Protein 4OQP (pdb70)

Radius of gyration: 17.1 Å; Cα contacts (8 Å, |Δi|>4): 601; chains: 1; bounding box: 39×40×46 Å

Sequence (254 aa):
FEDLDALGSILEEKYGLLEAHVVFSPTPDYAGITHDLSRYYGAEYMHETVKDGDIVGVSSWGTTMYQIAQNMQPKQVKGVEVVQQLKGGISHSRVNTYSAETIQLFAEAFQTMMPRYLPLPVVFDNADVKRRMMVEKDRHIERIIIEMGKQANIALFTVVGTVRDEEALLLFRRLGYFNEEEEKALLKKKQAVGDICSRFFDAKKGNICCSSAINDDRTIGVEELQDLRLKERSSSILVAGGSSRKVSSSIHGALTGKYANVLIIDQHTARALVN

Foldseek 3Di:
DDPQVVLFVLLCVVLVFPTEGAWAFPDQDDVRFLLRLLLVLQVCCQVPDAAQAEEEEEFADSLQSNLVNHAADPHYNYAYAYQAAFAFPAPDGGCSLVSSQSVQVNDVHGYLHQHDHFFDPFLVVVVVVCPPVSNVVRNVSSLVGQHYEWEKWALDPVTPLNRRPRDDPVVSVQLNVAFGTDTSSFTHHLQLHGRDPGRVSRGDGHDQVSLQVHNFYEYRDEHPRCLSRVNNSSSNVSGNYYRYYPVSSVVNSD

Solvent-accessible surface area: 11694 Å² total; per-residue (Å²): 236,42,77,53,116,41,2,3,57,58,0,55,144,102,16,57,17,103,35,13,45,17,25,126,1,92,68,91,71,49,74,24,2,13,92,38,3,0,122,65,0,5,84,15,0,50,133,29,0,112,90,50,4,45,0,0,0,3,8,6,101,5,0,53,48,0,1,104,33,23,116,87,48,150,18,167,58,7,43,0,0,7,2,7,0,8,75,26,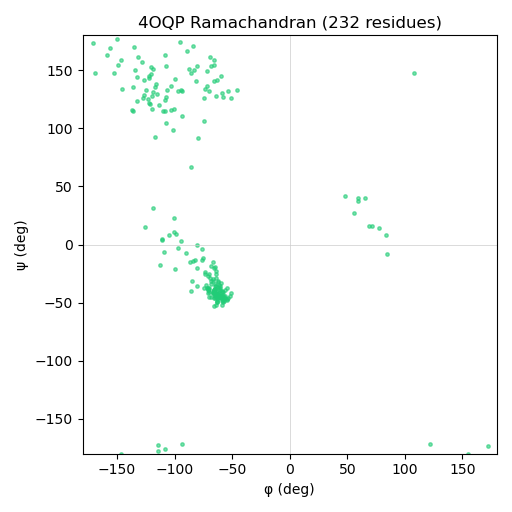134,48,245,33,79,6,92,14,39,60,0,1,59,60,0,0,107,7,1,90,34,152,27,106,88,2,83,20,15,0,6,21,116,70,45,93,59,37,107,116,39,57,123,71,167,121,12,79,142,23,38,82,38,4,96,108,2,35,3,0,0,0,18,0,18,17,27,123,104,127,13,42,12,13,102,0,53,14,17,86,148,147,37,52,43,68,0,79,171,100,6,32,0,12,0,1,1,11,10,0,41,38,142,2,92,65,34,22,85,66,15,33,80,26,1,5,6,7,72,4,88,25,1,125,147,16,95,56,2,0,0,0,2,3,0,102,101,12,35,70,2,0,66,0,0,2,55,5,119,9,7,38,0,0,0,0,0,13,59,3,0,81,50,13,37,135

Secondary structure (DSSP, 8-state):
---HHHHHHHHHHHHT-SEEEEE--SS--HHHHHHHHHHHHHHHHHHH--TT-EEEE--SHHHHHHHHH------SS-EEEESB----SSS----HHHHHHHHHHHTTS-EE---S-SB-SSHHHHHHHHTSHHHHHHHHHHHH-SEEEE------TT-GGGSSS---HHHHHHHHHH--EEETTEEE-TTS-BS-HHHHTTB-B--HHHHTTSSEEEEE--SGGGHHHHHHHHHTT--SEEEEEHHHHHHHH-

CATH classification: 3.40.50.1360

Structure (mmCIF, N/CA/C/O backbone):
data_4OQP
#
_entry.id   4OQP
#
_cell.length_a   76.995
_cell.length_b   78.983
_cell.length_c   91.338
_cell.angle_alpha   90.00
_cell.angle_beta   90.00
_cell.angle_gamma   90.00
#
_symmetry.space_group_name_H-M   'C 2 2 21'
#
loop_
_entity.id
_entity.type
_entity.pdbx_description
1 polymer 'Deoxyribonucleoside regulator'
2 non-polymer PENTANE-3,4-DIOL-5-PHOSPHATE
3 non-polymer 'CADMIUM ION'
4 non-polymer 'NICKEL (II) ION'
5 non-polymer 'COBALT (II) ION'
6 non-polymer 'MAGNESIUM ION'
7 water water
#
loop_
_atom_site.group_PDB
_atom_site.id
_atom_site.type_symbol
_atom_site.label_atom_id
_atom_site.label_alt_id
_atom_site.label_comp_id
_atom_site.label_asym_id
_atom_site.label_entity_id
_atom_site.label_seq_id
_atom_site.pdbx_PDB_ins_code
_atom_site.Cartn_x
_atom_site.Cartn_y
_atom_site.Cartn_z
_atom_site.occupancy
_atom_site.B_iso_or_equiv
_atom_site.auth_seq_id
_atom_site.auth_comp_id
_atom_site.auth_asym_id
_atom_site.auth_atom_id
_atom_site.pdbx_PDB_model_num
ATOM 1 N N . PHE A 1 9 ? 3.355 11.347 42.073 1.00 96.38 58 PHE A N 1
ATOM 2 C CA . PHE A 1 9 ? 3.267 12.493 41.109 1.00 94.79 58 PHE A CA 1
ATOM 3 C C . PHE A 1 9 ? 4.542 13.343 41.100 1.00 86.42 58 PHE A C 1
ATOM 4 O O . PHE A 1 9 ? 4.998 13.835 42.145 1.00 91.70 58 PHE A O 1
ATOM 12 N N . GLU A 1 10 ? 5.081 13.533 39.901 1.00 70.53 59 GLU A N 1
ATOM 13 C CA . GLU A 1 10 ? 6.251 14.361 39.683 1.00 62.67 59 GLU A CA 1
ATOM 14 C C . GLU A 1 10 ? 5.808 15.696 39.082 1.00 57.55 59 GLU A C 1
ATOM 15 O O . GLU A 1 10 ? 4.965 15.725 38.179 1.00 56.09 59 GLU A O 1
ATOM 21 N N . ASP A 1 11 ? 6.359 16.803 39.569 1.00 54.37 60 ASP A N 1
ATOM 22 C CA . ASP A 1 11 ? 6.219 18.053 38.845 1.00 51.41 60 ASP A CA 1
ATOM 23 C C . ASP A 1 11 ? 7.167 17.899 37.663 1.00 45.60 60 ASP A C 1
ATOM 24 O O . ASP A 1 11 ? 8.397 17.928 37.821 1.00 44.13 60 ASP A O 1
ATOM 29 N N . LEU A 1 12 ? 6.584 17.699 36.487 1.00 41.29 61 LEU A N 1
ATOM 30 C CA . LEU A 1 12 ? 7.366 17.436 35.282 1.00 37.48 61 LEU A CA 1
ATOM 31 C C . LEU A 1 12 ? 8.222 18.645 34.929 1.00 37.12 61 LEU A C 1
ATOM 32 O O . LEU A 1 12 ? 9.343 18.496 34.440 1.00 32.62 61 LEU A O 1
ATOM 37 N N . ASP A 1 13 ? 7.696 19.841 35.200 1.00 38.94 62 ASP A N 1
ATOM 38 C CA . ASP A 1 13 ? 8.474 21.047 34.990 1.00 39.87 62 ASP A CA 1
ATOM 39 C C . ASP A 1 13 ? 9.673 21.038 35.945 1.00 40.10 62 ASP A C 1
ATOM 40 O O . ASP A 1 13 ? 10.797 21.337 35.531 1.00 40.75 62 ASP A O 1
ATOM 45 N N . ALA A 1 14 ? 9.441 20.677 37.210 1.00 41.73 63 ALA A N 1
ATOM 46 C CA . ALA A 1 14 ? 10.533 20.605 38.195 1.00 42.09 63 ALA A CA 1
ATOM 47 C C . ALA A 1 14 ? 11.592 19.595 37.779 1.00 38.09 63 ALA A C 1
ATOM 48 O O . ALA A 1 14 ? 12.794 19.860 37.907 1.00 37.73 63 ALA A O 1
ATOM 50 N N . LEU A 1 15 ? 11.157 18.428 37.323 1.00 34.83 64 LEU A N 1
ATOM 51 C CA . LEU A 1 15 ? 12.115 17.415 36.869 1.00 32.65 64 LEU A CA 1
ATOM 52 C C . LEU A 1 15 ? 12.904 17.911 35.676 1.00 29.13 64 LEU A C 1
ATOM 53 O O . LEU A 1 15 ? 14.121 17.707 35.600 1.00 28.37 64 LEU A O 1
ATOM 58 N N . GLY A 1 16 ? 12.218 18.563 34.741 1.00 27.98 65 GLY A N 1
ATOM 59 C CA . GLY A 1 16 ? 12.852 19.129 33.563 1.00 27.01 65 GLY A CA 1
ATOM 60 C C . GLY A 1 16 ? 13.943 20.131 33.874 1.00 27.69 65 GLY A C 1
ATOM 61 O O . GLY A 1 16 ? 15.054 20.035 33.367 1.00 27.83 65 GLY A O 1
ATOM 62 N N . SER A 1 17 ? 13.634 21.091 34.744 1.00 31.10 66 SER A N 1
ATOM 63 C CA . SER A 1 17 ? 14.609 22.117 35.051 1.00 32.82 66 SER A CA 1
ATOM 64 C C . SER A 1 17 ? 15.769 21.477 35.823 1.00 31.88 66 SER A C 1
ATOM 65 O O . SER A 1 17 ? 16.907 21.891 35.660 1.00 33.01 66 SER A O 1
ATOM 68 N N . ILE A 1 18 ? 15.497 20.439 36.616 1.00 30.79 67 ILE A N 1
ATOM 69 C CA . ILE A 1 18 ? 16.565 19.740 37.333 1.00 31.42 67 ILE A CA 1
ATOM 70 C C . ILE A 1 18 ? 17.528 19.092 36.311 1.00 28.96 67 ILE A C 1
ATOM 71 O O . ILE A 1 18 ? 18.765 19.275 36.382 1.00 29.29 67 ILE A O 1
ATOM 76 N N . LEU A 1 19 ? 16.965 18.362 35.355 1.00 26.95 68 LEU A N 1
ATOM 77 C CA . LEU A 1 19 ? 17.786 17.769 34.295 1.00 25.86 68 LEU A CA 1
ATOM 78 C C . LEU A 1 19 ? 18.548 18.829 33.516 1.00 25.40 68 LEU A C 1
ATOM 79 O O . LEU A 1 19 ? 19.727 18.648 33.217 1.00 26.69 68 LEU A O 1
ATOM 84 N N . GLU A 1 20 ? 17.871 19.928 33.166 1.00 26.93 69 GLU A N 1
ATOM 85 C CA . GLU A 1 20 ? 18.538 21.040 32.475 1.00 27.35 69 GLU A CA 1
ATOM 86 C C . GLU A 1 20 ? 19.760 21.553 33.221 1.00 29.15 69 GLU A C 1
ATOM 87 O O . GLU A 1 20 ? 20.810 21.744 32.613 1.00 28.43 69 GLU A O 1
ATOM 93 N N . GLU A 1 21 ? 19.634 21.781 34.526 1.00 31.67 70 GLU A N 1
ATOM 94 C CA . GLU A 1 21 ? 20.769 22.287 35.296 1.00 34.65 70 GLU A CA 1
ATOM 95 C C . GLU A 1 21 ? 21.813 21.192 35.531 1.00 34.11 70 GLU A C 1
ATOM 96 O O . GLU A 1 21 ? 23.012 21.468 35.503 1.00 35.02 70 GLU A O 1
ATOM 102 N N . LYS A 1 22 ? 21.365 19.960 35.762 1.00 32.65 71 LYS A N 1
ATOM 103 C CA . LYS A 1 22 ? 22.277 18.829 36.026 1.00 33.83 71 LYS A CA 1
ATOM 104 C C . LYS A 1 22 ? 23.227 18.546 34.853 1.00 32.00 71 LYS A C 1
ATOM 105 O O . LYS A 1 22 ? 24.421 18.384 35.051 1.00 32.56 71 LYS A O 1
ATOM 111 N N . TYR A 1 23 ? 22.688 18.533 33.637 1.00 29.35 72 TYR A N 1
ATOM 112 C CA . TYR A 1 23 ? 23.436 18.168 32.438 1.00 28.91 72 TYR A CA 1
ATOM 113 C C . TYR A 1 23 ? 23.700 19.324 31.478 1.00 29.72 72 TYR A C 1
ATOM 114 O O . TYR A 1 23 ? 24.232 19.124 30.403 1.00 30.19 72 TYR A O 1
ATOM 123 N N . GLY A 1 24 ? 23.312 20.540 31.838 1.00 30.10 73 GLY A N 1
ATOM 124 C CA . GLY A 1 24 ? 23.581 21.689 30.996 1.00 30.73 73 GLY A CA 1
ATOM 125 C C . GLY A 1 24 ? 22.847 21.645 29.668 1.00 29.18 73 GLY A C 1
ATOM 126 O O . GLY A 1 24 ? 23.403 22.017 28.645 1.00 29.27 73 GLY A O 1
ATOM 127 N N . LEU A 1 25 ? 21.595 21.198 29.684 1.00 26.28 74 LEU A N 1
ATOM 128 C CA . LEU A 1 25 ? 20.796 21.125 28.458 1.00 25.27 74 LEU A CA 1
ATOM 129 C C . LEU A 1 25 ? 20.144 22.450 28.116 1.00 26.54 74 LEU A C 1
ATOM 130 O O . LEU A 1 25 ? 19.842 23.234 29.023 1.00 29.41 74 LEU A O 1
ATOM 135 N N . LEU A 1 26 ? 19.930 22.699 26.821 1.00 25.72 75 LEU A N 1
ATOM 136 C CA . LEU A 1 26 ? 19.046 23.793 26.380 1.00 26.53 75 LEU A CA 1
ATOM 137 C C . LEU A 1 26 ? 17.584 23.542 26.798 1.00 24.82 75 LEU A C 1
ATOM 138 O O . LEU A 1 26 ? 16.908 24.462 27.265 1.00 25.50 75 LEU A O 1
ATOM 143 N N . GLU A 1 27 ? 17.095 22.325 26.611 1.00 22.27 76 GLU A N 1
ATOM 144 C CA . GLU A 1 27 ? 15.713 21.946 26.911 1.00 21.59 76 GLU A CA 1
ATOM 145 C C . GLU A 1 27 ? 15.649 20.521 27.400 1.00 19.87 76 GLU A C 1
ATOM 146 O O . GLU A 1 27 ? 16.285 19.642 26.792 1.00 19.43 76 GLU A O 1
ATOM 152 N N . ALA A 1 28 ? 14.908 20.292 28.476 1.00 29.01 77 ALA A N 1
ATOM 153 C CA . ALA A 1 28 ? 14.519 18.955 28.866 1.00 27.46 77 ALA A CA 1
ATOM 154 C C . ALA A 1 28 ? 13.017 18.926 28.928 1.00 27.56 77 ALA A C 1
ATOM 155 O O . ALA A 1 28 ? 12.411 19.694 29.674 1.00 30.20 77 ALA A O 1
ATOM 157 N N . HIS A 1 29 ? 12.444 18.031 28.132 1.00 25.06 78 HIS A N 1
ATOM 158 C CA . HIS A 1 29 ? 11.010 17.832 28.023 1.00 25.36 78 HIS A CA 1
ATOM 159 C C . HIS A 1 29 ? 10.665 16.538 28.686 1.00 23.98 78 HIS A C 1
ATOM 160 O O . HIS A 1 29 ? 10.946 15.447 28.110 1.00 22.88 78 HIS A O 1
ATOM 167 N N . VAL A 1 30 ? 10.092 16.634 29.887 1.00 25.51 79 VAL A N 1
ATOM 168 C CA . VAL A 1 30 ? 9.648 15.438 30.632 1.00 25.38 79 VAL A CA 1
ATOM 169 C C . VAL A 1 30 ? 8.172 15.147 30.335 1.00 25.65 79 VAL A C 1
ATOM 170 O O . VAL A 1 30 ? 7.235 15.898 30.712 1.00 28.10 79 VAL A O 1
ATOM 174 N N . VAL A 1 31 ? 7.998 14.048 29.625 1.00 24.53 80 VAL A N 1
ATOM 175 C CA . VAL A 1 31 ? 6.712 13.610 29.123 1.00 25.13 80 VAL A CA 1
ATOM 176 C C . VAL A 1 31 ? 6.051 12.638 30.092 1.00 26.04 80 VAL A C 1
ATOM 177 O O . VAL A 1 31 ? 6.665 11.687 30.523 1.00 25.30 80 VAL A O 1
ATOM 181 N N . PHE A 1 32 ? 4.769 12.845 30.405 1.00 27.49 81 PHE A N 1
ATOM 182 C CA . PHE A 1 32 ? 4.063 11.933 31.329 1.00 29.23 81 PHE A CA 1
ATOM 183 C C . PHE A 1 32 ? 3.742 10.629 30.623 1.00 28.53 81 PHE A C 1
ATOM 184 O O . PHE A 1 32 ? 3.155 10.645 29.542 1.00 29.28 81 PHE A O 1
ATOM 192 N N . SER A 1 33 ? 4.148 9.507 31.201 1.00 28.31 82 SER A N 1
ATOM 193 C CA . SER A 1 33 ? 3.776 8.197 30.683 1.00 28.36 82 SER A CA 1
ATOM 194 C C . SER A 1 33 ? 3.317 7.414 31.902 1.00 30.20 82 SER A C 1
ATOM 195 O O . SER A 1 33 ? 4.036 7.305 32.883 1.00 31.54 82 SER A O 1
ATOM 198 N N . PRO A 1 34 ? 2.088 6.904 31.875 1.00 31.03 83 PRO A N 1
ATOM 199 C CA . PRO A 1 34 ? 1.524 6.442 33.127 1.00 33.03 83 PRO A CA 1
ATOM 200 C C . PRO A 1 34 ? 2.160 5.192 33.706 1.00 33.25 83 PRO A C 1
ATOM 201 O O . PRO A 1 34 ? 2.090 4.991 34.923 1.00 36.08 83 PRO A O 1
ATOM 205 N N . THR A 1 35 ? 2.697 4.335 32.858 1.00 32.59 84 THR A N 1
ATOM 206 C CA . THR A 1 35 ? 3.309 3.098 33.330 1.00 33.44 84 THR A CA 1
ATOM 207 C C . THR A 1 35 ? 4.775 3.033 32.927 1.00 31.33 84 THR A C 1
ATOM 208 O O . THR A 1 35 ? 5.176 3.624 31.928 1.00 28.76 84 THR A O 1
ATOM 212 N N . PRO A 1 36 ? 5.581 2.298 33.713 1.00 31.60 85 PRO A N 1
ATOM 213 C CA . PRO A 1 36 ? 7.015 2.236 33.481 1.00 30.81 85 PRO A CA 1
ATOM 214 C C . PRO A 1 36 ? 7.460 1.276 32.385 1.00 29.77 85 PRO A C 1
ATOM 215 O O . PRO A 1 36 ? 8.667 1.160 32.147 1.00 28.49 85 PRO A O 1
ATOM 219 N N . ASP A 1 37 ? 6.534 0.574 31.731 1.00 30.22 86 ASP A N 1
ATOM 220 C CA . ASP A 1 37 ? 6.991 -0.402 30.725 1.00 30.56 86 ASP A CA 1
ATOM 221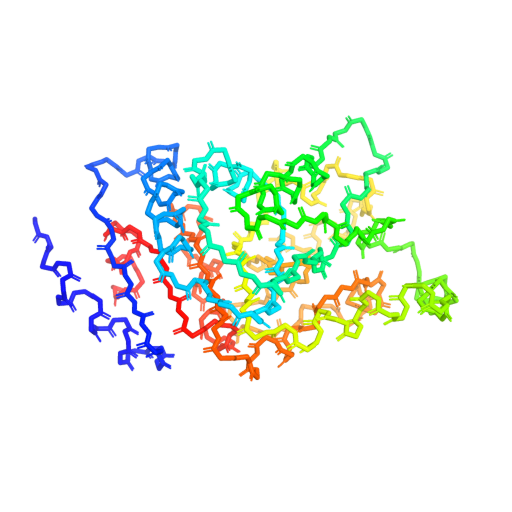 C C . ASP A 1 37 ? 7.529 0.289 29.485 1.00 27.93 86 ASP A C 1
ATOM 222 O O . ASP A 1 37 ? 7.128 1.418 29.134 1.00 26.13 86 ASP A O 1
ATOM 227 N N . TYR A 1 38 ? 8.498 -0.375 28.853 1.00 26.94 87 TYR A N 1
ATOM 228 C CA . TYR A 1 38 ? 9.225 0.204 27.753 1.00 25.51 87 TYR A CA 1
ATOM 229 C C . TYR A 1 38 ? 8.331 0.551 26.544 1.00 25.73 87 TYR A C 1
ATOM 230 O O . TYR A 1 38 ? 8.494 1.609 25.952 1.00 24.37 87 TYR A O 1
ATOM 239 N N . ALA A 1 39 ? 7.445 -0.351 26.152 1.00 28.17 88 ALA A N 1
ATOM 240 C CA . ALA A 1 39 ? 6.570 -0.080 24.989 1.00 29.27 88 ALA A CA 1
ATOM 241 C C . ALA A 1 39 ? 5.749 1.178 25.209 1.00 28.30 88 ALA A C 1
ATOM 242 O O . ALA A 1 39 ? 5.689 2.073 24.354 1.00 28.58 88 ALA A O 1
ATOM 244 N N . GLY A 1 40 ? 5.169 1.280 26.394 1.00 22.58 89 GLY A N 1
ATOM 245 C CA . GLY A 1 40 ? 4.319 2.411 26.753 1.00 22.45 89 GLY A CA 1
ATOM 246 C C . GLY A 1 40 ? 5.049 3.736 26.772 1.00 20.82 89 GLY A C 1
ATOM 247 O O . GLY A 1 40 ? 4.550 4.731 26.242 1.00 21.36 89 GLY A O 1
ATOM 248 N N . ILE A 1 41 ? 6.221 3.734 27.401 1.00 19.99 90 ILE A N 1
ATOM 249 C CA . ILE A 1 41 ? 7.113 4.889 27.398 1.00 19.54 90 ILE A CA 1
ATOM 250 C C . ILE A 1 41 ? 7.464 5.278 25.981 1.00 19.01 90 ILE A C 1
ATOM 251 O O . ILE A 1 41 ? 7.379 6.456 25.604 1.00 19.15 90 ILE A O 1
ATOM 256 N N . THR A 1 42 ? 7.872 4.304 25.173 1.00 18.80 91 THR A N 1
ATOM 257 C CA . THR A 1 42 ? 8.401 4.634 23.853 1.00 19.12 91 THR A CA 1
ATOM 258 C C . THR A 1 42 ? 7.325 5.256 23.007 1.00 19.31 91 THR A C 1
ATOM 259 O O . THR A 1 42 ? 7.559 6.226 22.264 1.00 18.49 91 THR A O 1
ATOM 263 N N . HIS A 1 43 ? 6.118 4.739 23.157 1.00 20.39 92 HIS A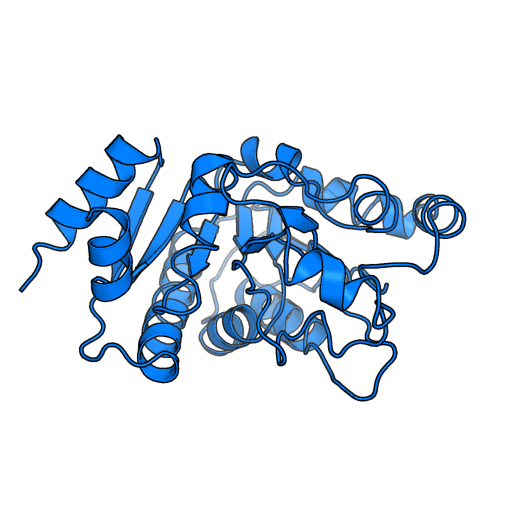 N 1
ATOM 264 C CA . HIS A 1 43 ? 5.025 5.249 22.391 1.00 22.30 92 HIS A CA 1
ATOM 265 C C . HIS A 1 43 ? 4.767 6.725 22.713 1.00 20.82 92 HIS A C 1
ATOM 266 O O . HIS A 1 43 ? 4.540 7.556 21.819 1.00 20.69 92 HIS A O 1
ATOM 273 N N . ASP A 1 44 ? 4.799 7.045 24.003 1.00 20.50 93 ASP A N 1
ATOM 274 C CA . ASP A 1 44 ? 4.510 8.403 24.457 1.00 20.71 93 ASP A CA 1
ATOM 275 C C . ASP A 1 44 ? 5.624 9.347 24.054 1.00 19.35 93 ASP A C 1
ATOM 276 O O . ASP A 1 44 ? 5.357 10.475 23.594 1.00 20.77 93 ASP A O 1
ATOM 281 N N . LEU A 1 45 ? 6.866 8.867 24.108 1.00 18.50 94 LEU A N 1
ATOM 282 C CA . LEU A 1 45 ? 7.972 9.720 23.723 1.00 17.94 94 LEU A CA 1
ATOM 283 C C . LEU A 1 45 ? 8.001 9.958 22.207 1.00 18.42 94 LEU A C 1
ATOM 284 O O . LEU A 1 45 ? 8.356 11.055 21.748 1.00 18.28 94 LEU A O 1
ATOM 289 N N . SER A 1 46 ? 7.663 8.921 21.436 1.00 18.92 95 SER A N 1
ATOM 290 C CA . SER A 1 46 ? 7.642 9.020 19.982 1.00 19.85 95 SER A CA 1
ATOM 291 C C . SER A 1 46 ? 6.573 10.019 19.531 1.00 20.45 95 SER A C 1
ATOM 292 O O . SER A 1 46 ? 6.770 10.848 18.626 1.00 21.17 95 SER A O 1
ATOM 295 N N . ARG A 1 47 ? 5.441 9.985 20.209 1.00 21.05 96 ARG A N 1
ATOM 296 C CA . ARG A 1 47 ? 4.386 10.913 19.915 1.00 22.62 96 ARG A CA 1
ATOM 297 C C . ARG A 1 47 ? 4.802 12.353 20.170 1.00 21.11 96 ARG A C 1
ATOM 298 O O . ARG A 1 47 ? 4.598 13.237 19.313 1.00 22.30 96 ARG A O 1
ATOM 306 N N . TYR A 1 48 ? 5.381 12.603 21.335 1.00 20.40 97 TYR A N 1
ATOM 307 C CA A TYR A 1 48 ? 5.806 13.956 21.611 0.50 20.46 97 TYR A CA 1
ATOM 308 C CA B TYR A 1 48 ? 5.883 13.925 21.687 0.50 20.66 97 TYR A CA 1
ATOM 309 C C . TYR A 1 48 ? 6.988 14.361 20.721 1.00 20.36 97 TYR A C 1
ATOM 310 O O . TYR A 1 48 ? 7.082 15.536 20.310 1.00 20.40 97 TYR A O 1
ATOM 327 N N . GLY A 1 49 ? 7.879 13.427 20.379 1.00 19.25 98 GLY A N 1
ATOM 328 C CA . GLY A 1 49 ? 8.944 13.736 19.454 1.00 19.59 98 GLY A CA 1
ATOM 329 C C . GLY A 1 49 ? 8.428 14.233 18.118 1.00 19.83 98 GLY A C 1
ATOM 330 O O . GLY A 1 49 ? 8.976 15.180 17.545 1.00 20.92 98 GLY A O 1
ATOM 331 N N . ALA A 1 50 ? 7.354 13.608 17.622 1.00 19.63 99 ALA A N 1
ATOM 332 C CA . ALA A 1 50 ? 6.797 13.994 16.332 1.00 21.00 99 ALA A CA 1
ATOM 333 C C . ALA A 1 50 ? 6.194 15.424 16.404 1.00 21.56 99 ALA A C 1
ATOM 334 O O . ALA A 1 50 ? 6.373 16.248 15.509 1.00 22.39 99 ALA A O 1
ATOM 336 N N . GLU A 1 51 ? 5.501 15.694 17.496 1.00 22.87 100 GLU A N 1
ATOM 337 C CA . GLU A 1 51 ? 4.950 17.043 17.755 1.00 25.25 100 GLU A CA 1
ATOM 338 C C . GLU A 1 51 ? 6.049 18.078 17.895 1.00 24.15 100 GLU A C 1
ATOM 339 O O . GLU A 1 51 ? 5.952 19.183 17.325 1.00 24.49 100 GLU A O 1
ATOM 345 N N . TYR A 1 52 ? 7.110 17.740 18.636 1.00 22.14 101 TYR A N 1
ATOM 346 C CA . TYR A 1 52 ? 8.220 18.648 18.783 1.00 21.67 101 TYR A CA 1
ATOM 347 C C . TYR A 1 52 ? 8.865 18.959 17.427 1.00 20.85 101 TYR A C 1
ATOM 348 O O . TYR A 1 52 ? 9.190 20.113 17.133 1.00 21.00 101 TYR A O 1
ATOM 357 N N . MET A 1 53 ? 9.088 17.934 16.600 1.00 21.36 102 MET A N 1
ATOM 358 C CA . MET A 1 53 ? 9.668 18.158 15.280 1.00 20.75 102 MET A CA 1
ATOM 359 C C . MET A 1 53 ? 8.787 19.079 14.412 1.00 22.89 102 MET A C 1
ATOM 360 O O . MET A 1 53 ? 9.280 20.023 13.742 1.00 23.58 102 MET A O 1
ATOM 365 N N . HIS A 1 54 ? 7.486 18.810 14.433 1.00 22.72 103 HIS A N 1
ATOM 366 C CA . HIS A 1 54 ? 6.524 19.601 13.678 1.00 25.93 103 HIS A CA 1
ATOM 367 C C . HIS A 1 54 ? 6.564 21.066 14.099 1.00 27.74 103 HIS A C 1
ATOM 368 O O . HIS A 1 54 ? 6.483 21.962 13.259 1.00 30.69 103 HIS A O 1
ATOM 375 N N . GLU A 1 55 ? 6.689 21.306 15.401 1.00 27.40 104 GLU A N 1
ATOM 376 C CA . GLU A 1 55 ? 6.737 22.670 15.911 1.00 28.78 104 GLU A CA 1
ATOM 377 C C . GLU A 1 55 ? 8.055 23.356 15.584 1.00 28.21 104 GLU A C 1
ATOM 378 O O . GLU A 1 55 ? 8.094 24.561 15.369 1.00 28.52 104 GLU A O 1
ATOM 384 N N . THR A 1 56 ? 9.131 22.585 15.592 1.00 25.08 105 THR A N 1
ATOM 385 C CA . THR A 1 56 ? 10.486 23.122 15.560 1.00 24.92 105 THR A CA 1
ATOM 386 C C . THR A 1 56 ? 11.030 23.422 14.155 1.00 24.47 105 THR A C 1
ATOM 387 O O . THR A 1 56 ? 11.697 24.452 13.940 1.00 25.53 105 THR A O 1
ATOM 391 N N . VAL A 1 57 ? 10.743 22.553 13.204 1.00 24.00 106 VAL A N 1
ATOM 392 C CA . VAL A 1 57 ? 11.365 22.665 11.896 1.00 24.21 106 VAL A CA 1
ATOM 393 C C . VAL A 1 57 ? 10.795 23.856 11.136 1.00 26.67 106 VAL A C 1
ATOM 394 O O . VAL A 1 57 ? 9.588 24.059 11.122 1.00 29.51 106 VAL A O 1
ATOM 398 N N . LYS A 1 58 ? 11.667 24.623 10.491 1.00 28.06 107 LYS A N 1
ATOM 399 C CA . LYS A 1 58 ? 11.263 25.834 9.784 1.00 31.67 107 LYS A CA 1
ATOM 400 C C . LYS A 1 58 ? 11.927 25.934 8.406 1.00 33.72 107 LYS A C 1
ATOM 401 O O . LYS A 1 58 ? 12.849 25.191 8.090 1.00 31.58 107 LYS A O 1
ATOM 407 N N . ASP A 1 59 ? 11.463 26.891 7.592 1.00 30.11 108 ASP A N 1
ATOM 408 C CA . ASP A 1 59 ? 12.014 27.107 6.266 1.00 30.30 108 ASP A CA 1
ATOM 409 C C . ASP A 1 59 ? 13.548 27.110 6.290 1.00 28.84 108 ASP A C 1
ATOM 410 O O . ASP A 1 59 ? 14.165 27.699 7.181 1.00 28.68 108 ASP A O 1
ATOM 415 N N . GLY A 1 60 ? 14.147 26.374 5.364 1.00 28.78 109 GLY A N 1
ATOM 416 C CA . GLY A 1 60 ? 15.586 26.354 5.216 1.00 27.96 109 GLY A CA 1
ATOM 417 C C . GLY A 1 60 ? 16.350 25.403 6.113 1.00 27.18 109 GLY A C 1
ATOM 418 O O . GLY A 1 60 ? 17.557 25.241 5.938 1.00 27.47 109 GLY A O 1
ATOM 419 N N . ASP A 1 61 ? 15.675 24.790 7.076 1.00 26.76 110 ASP A N 1
ATOM 420 C CA . ASP A 1 61 ? 16.356 23.855 7.989 1.00 25.37 110 ASP A CA 1
ATOM 421 C C . ASP A 1 61 ? 16.978 22.695 7.245 1.00 24.11 110 ASP A C 1
ATOM 422 O O . ASP A 1 61 ? 16.471 22.262 6.213 1.00 23.96 110 ASP A O 1
ATOM 427 N N . ILE A 1 62 ? 18.126 22.250 7.756 1.00 22.85 111 ILE A N 1
ATOM 428 C CA . ILE A 1 62 ? 18.735 20.982 7.342 1.00 22.27 111 ILE A CA 1
ATOM 429 C C . ILE A 1 62 ? 18.603 20.046 8.536 1.00 20.86 111 ILE A C 1
ATOM 430 O O . ILE A 1 62 ? 19.160 20.301 9.633 1.00 20.12 111 ILE A O 1
ATOM 435 N N . VAL A 1 63 ? 17.816 18.982 8.334 1.00 20.37 112 VAL A N 1
ATOM 436 C CA . VAL A 1 63 ? 17.414 18.120 9.423 1.00 19.73 112 VAL A CA 1
ATOM 437 C C . VAL A 1 63 ? 18.060 16.751 9.221 1.00 19.03 112 VAL A C 1
ATOM 438 O O . VAL A 1 63 ? 17.798 16.106 8.201 1.00 19.58 112 VAL A O 1
ATOM 442 N N . GLY A 1 64 ? 18.875 16.327 10.196 1.00 18.03 113 GLY A N 1
ATOM 443 C CA . GLY A 1 64 ? 19.533 15.018 10.177 1.00 17.54 113 GLY A CA 1
ATOM 444 C C . GLY A 1 64 ? 18.700 14.041 11.030 1.00 17.44 113 GLY A C 1
ATOM 445 O O . GLY A 1 64 ? 18.287 14.362 12.139 1.00 17.34 113 GLY A O 1
ATOM 446 N N . VAL A 1 65 ? 18.431 12.869 10.480 1.00 18.25 114 VAL A N 1
ATOM 447 C CA . VAL A 1 65 ? 17.736 11.819 11.196 1.00 17.66 114 VAL A CA 1
ATOM 448 C C . VAL A 1 65 ? 18.527 10.519 11.289 1.00 17.31 114 VAL A C 1
ATOM 449 O O . VAL A 1 65 ? 19.265 10.145 10.398 1.00 18.00 114 VAL A O 1
ATOM 453 N N . SER A 1 66 ? 18.380 9.874 12.444 1.00 16.35 115 SER A N 1
ATOM 454 C CA A SER A 1 66 ? 18.926 8.556 12.767 0.70 15.81 115 SER A CA 1
ATOM 455 C CA B SER A 1 66 ? 18.966 8.551 12.637 0.30 16.06 115 SER A CA 1
ATOM 456 C C . SER A 1 66 ? 17.919 7.468 12.281 1.00 15.97 115 SER A C 1
ATOM 457 O O . SER A 1 66 ? 17.013 7.715 11.455 1.00 17.16 115 SER A O 1
ATOM 462 N N . TRP A 1 67 ? 18.059 6.266 12.824 1.00 15.09 116 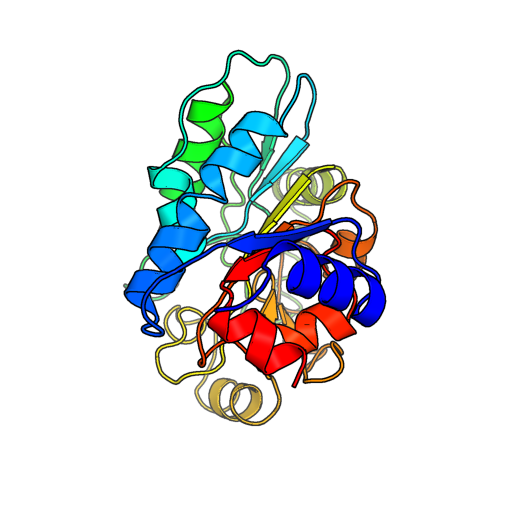TRP A N 1
ATOM 463 C CA . TRP A 1 67 ? 17.111 5.217 12.558 1.00 14.62 116 TRP A CA 1
ATOM 464 C C . TRP A 1 67 ? 16.997 4.268 13.745 1.00 14.60 116 TRP A C 1
ATOM 465 O O . TRP A 1 67 ? 17.640 4.470 14.783 1.00 14.06 116 TRP A O 1
ATOM 476 N N . GLY A 1 68 ? 16.091 3.312 13.603 1.00 14.85 117 GLY A N 1
ATOM 477 C CA . GLY A 1 68 ? 15.843 2.316 14.625 1.00 14.86 117 GLY A CA 1
ATOM 478 C C . GLY A 1 68 ? 14.378 2.353 15.064 1.00 15.52 117 GLY A C 1
ATOM 479 O O . GLY A 1 68 ? 13.586 3.034 14.484 1.00 15.44 117 GLY A O 1
ATOM 480 N N . THR A 1 69 ? 14.046 1.627 16.110 1.00 16.11 118 THR A N 1
ATOM 481 C CA . THR A 1 69 ? 12.631 1.401 16.438 1.00 17.45 118 THR A CA 1
ATOM 482 C C . THR A 1 69 ? 11.978 2.686 16.946 1.00 17.37 118 THR A C 1
ATOM 483 O O . THR A 1 69 ? 10.821 2.975 16.604 1.00 17.88 118 THR A O 1
ATOM 487 N N . THR A 1 70 ? 12.692 3.449 17.769 1.00 16.77 119 THR A N 1
ATOM 488 C CA . THR A 1 70 ? 12.177 4.740 18.229 1.00 16.71 119 THR A CA 1
ATOM 489 C C . THR A 1 70 ? 11.974 5.715 17.074 1.00 16.60 119 THR A C 1
ATOM 490 O O . THR A 1 70 ? 10.937 6.358 16.943 1.00 16.93 119 THR A O 1
ATOM 494 N N . MET A 1 71 ? 13.002 5.862 16.237 1.00 15.80 120 MET A N 1
ATOM 495 C CA . MET A 1 71 ? 12.934 6.794 15.136 1.00 16.45 120 MET A CA 1
ATOM 496 C C . MET A 1 71 ? 11.794 6.446 14.149 1.00 16.97 120 MET A C 1
ATOM 497 O O . MET A 1 71 ? 11.134 7.329 13.637 1.00 17.42 120 MET A O 1
ATOM 502 N N . TYR A 1 72 ? 11.568 5.147 13.898 1.00 17.99 121 TYR A N 1
ATOM 503 C CA . TYR A 1 72 ? 10.480 4.720 13.002 1.00 19.36 121 TYR A CA 1
ATOM 504 C C . TYR A 1 72 ? 9.136 5.078 13.618 1.00 20.59 121 TYR A C 1
ATOM 505 O O . TYR A 1 72 ? 8.259 5.595 12.907 1.00 20.29 121 TYR A O 1
ATOM 514 N N . GLN A 1 73 ? 9.000 4.887 14.932 1.00 19.14 122 GLN A N 1
ATOM 515 C CA . GLN A 1 73 ? 7.732 5.317 15.612 1.00 19.90 122 GLN A CA 1
ATOM 516 C C . GLN A 1 73 ? 7.497 6.821 15.538 1.00 18.94 122 GLN A C 1
ATOM 517 O O . GLN A 1 73 ? 6.386 7.243 15.297 1.00 18.89 122 GLN A O 1
ATOM 523 N N . ILE A 1 74 ? 8.527 7.620 15.738 1.00 17.39 123 ILE A N 1
ATOM 524 C CA . ILE A 1 74 ? 8.410 9.059 15.555 1.00 17.05 123 ILE A CA 1
ATOM 525 C C . ILE A 1 74 ? 7.959 9.360 14.132 1.00 17.51 123 ILE A C 1
ATOM 526 O O . ILE A 1 74 ? 6.968 10.098 13.939 1.00 17.57 123 ILE A O 1
ATOM 531 N N . ALA A 1 75 ? 8.606 8.728 13.156 1.00 17.73 124 ALA A N 1
ATOM 532 C CA . ALA A 1 75 ? 8.342 8.965 11.743 1.00 18.27 124 ALA A CA 1
ATOM 533 C C . ALA A 1 75 ? 6.877 8.676 11.421 1.00 19.64 124 ALA A C 1
ATOM 534 O O . ALA A 1 75 ? 6.212 9.444 10.722 1.00 19.85 124 ALA A O 1
ATOM 536 N N . GLN A 1 76 ? 6.400 7.572 11.966 1.00 20.86 125 GLN A N 1
ATOM 537 C CA . GLN A 1 76 ? 5.033 7.137 11.721 1.00 22.72 125 GLN A CA 1
ATOM 538 C C . GLN A 1 76 ? 4.000 8.100 12.264 1.00 22.42 125 GLN A C 1
ATOM 539 O O . GLN A 1 76 ? 2.852 8.099 11.801 1.00 22.69 125 GLN A O 1
ATOM 545 N N . ASN A 1 77 ? 4.379 8.897 13.230 1.00 21.75 126 ASN A N 1
ATOM 546 C CA . ASN A 1 77 ? 3.493 9.883 13.853 1.00 23.20 126 ASN A CA 1
ATOM 547 C C . ASN A 1 77 ? 3.639 11.293 13.298 1.00 23.81 126 ASN A C 1
ATOM 548 O O . ASN A 1 77 ? 2.872 12.198 13.702 1.00 26.13 126 ASN A O 1
ATOM 553 N N . MET A 1 78 ? 4.570 11.502 12.376 1.00 22.17 127 MET A N 1
ATOM 554 C CA . MET A 1 78 ? 4.781 12.819 11.784 1.00 23.08 127 MET A CA 1
ATOM 555 C C . MET A 1 78 ? 3.574 13.240 10.964 1.00 25.06 127 MET A C 1
ATOM 556 O O . MET A 1 78 ? 2.919 12.417 10.312 1.00 26.25 127 MET A O 1
ATOM 561 N N . GLN A 1 79 ? 3.258 14.525 11.067 1.00 27.08 128 GLN A N 1
ATOM 562 C CA . GLN A 1 79 ? 2.179 15.123 10.307 1.00 28.82 128 GLN A CA 1
ATOM 563 C C . GLN A 1 79 ? 2.828 16.203 9.430 1.00 28.93 128 GLN A C 1
ATOM 564 O O . GLN A 1 79 ? 3.834 16.775 9.814 1.00 26.40 128 GLN A O 1
ATOM 570 N N . PRO A 1 80 ? 2.237 16.487 8.256 1.00 29.47 129 PRO A N 1
ATOM 571 C CA . PRO A 1 80 ? 2.884 17.383 7.309 1.00 29.75 129 PRO A CA 1
ATOM 572 C C . PRO A 1 80 ? 2.941 18.798 7.808 1.00 31.31 129 PRO A C 1
ATOM 573 O O . PRO A 1 80 ? 2.069 19.240 8.567 1.00 32.74 129 PRO A O 1
ATOM 577 N N . LYS A 1 81 ? 3.929 19.525 7.326 1.00 30.88 130 LYS A N 1
ATOM 578 C CA . LYS A 1 81 ? 4.055 20.920 7.649 1.00 32.70 130 LYS A CA 1
ATOM 579 C C . LYS A 1 81 ? 4.397 21.671 6.368 1.00 34.21 130 LYS A C 1
ATOM 580 O O . LYS A 1 81 ? 5.232 21.220 5.589 1.00 33.98 130 LYS A O 1
ATOM 586 N N . GLN A 1 82 ? 3.737 22.811 6.144 1.00 36.96 131 GLN A N 1
ATOM 587 C CA . GLN A 1 82 ? 4.021 23.622 4.979 1.00 39.61 131 GLN A CA 1
ATOM 588 C C . GLN A 1 82 ? 5.286 24.432 5.249 1.00 39.23 131 GLN A C 1
ATOM 589 O O . GLN A 1 82 ? 5.239 25.518 5.833 1.00 41.17 131 GLN A O 1
ATOM 595 N N . VAL A 1 83 ? 6.427 23.862 4.872 1.00 37.57 132 VAL A N 1
ATOM 596 C CA . VAL A 1 83 ? 7.717 24.556 4.963 1.00 36.30 132 VAL A CA 1
ATOM 597 C C . VAL A 1 83 ? 8.388 24.465 3.626 1.00 35.71 132 VAL A C 1
ATOM 598 O O . VAL A 1 83 ? 8.107 23.560 2.852 1.00 35.44 132 VAL A O 1
ATOM 602 N N . LYS A 1 84 ? 9.297 25.398 3.382 1.00 36.32 133 LYS A N 1
ATOM 603 C CA . LYS A 1 84 ? 9.988 25.518 2.131 1.00 37.41 133 LYS A CA 1
ATOM 604 C C . LYS A 1 84 ? 11.484 25.380 2.388 1.00 34.23 133 LYS A C 1
ATOM 605 O O . LYS A 1 84 ? 11.988 25.815 3.415 1.00 33.55 133 LYS A O 1
ATOM 611 N N . GLY A 1 85 ? 12.178 24.795 1.425 1.00 33.47 134 GLY A N 1
ATOM 612 C CA . GLY A 1 85 ? 13.637 24.761 1.419 1.00 32.71 134 GLY A CA 1
ATOM 613 C C . GLY A 1 85 ? 14.262 23.850 2.460 1.00 31.13 134 GLY A C 1
ATOM 614 O O . GLY A 1 85 ? 15.466 23.956 2.724 1.00 32.57 134 GLY A O 1
ATOM 615 N N . VAL A 1 86 ? 13.469 22.944 3.037 1.00 28.58 135 VAL A N 1
ATOM 616 C CA . VAL A 1 86 ? 13.992 22.011 4.074 1.00 26.87 135 VAL A CA 1
ATOM 617 C C . VAL A 1 86 ? 14.697 20.835 3.416 1.00 25.80 135 VAL A C 1
ATOM 618 O O . VAL A 1 86 ? 14.232 20.322 2.393 1.00 25.57 135 VAL A O 1
ATOM 622 N N . GLU A 1 87 ? 15.816 20.396 4.006 1.00 25.17 136 GLU A N 1
ATOM 623 C CA . GLU A 1 87 ? 16.513 19.201 3.539 1.00 24.39 136 GLU A CA 1
ATOM 624 C C . GLU A 1 87 ? 16.441 18.198 4.685 1.00 22.29 136 GLU A C 1
ATOM 625 O O . GLU A 1 87 ? 16.592 18.571 5.829 1.00 22.17 136 GLU A O 1
ATOM 631 N N . VAL A 1 88 ? 16.188 16.943 4.363 1.00 21.66 137 VAL A N 1
ATOM 632 C CA . VAL A 1 88 ? 16.187 15.873 5.370 1.00 20.37 137 VAL A CA 1
ATOM 633 C C . VAL A 1 88 ? 17.217 14.841 4.938 1.00 19.30 137 VAL A C 1
ATOM 634 O O . VAL A 1 88 ? 17.112 14.276 3.869 1.00 19.40 137 VAL A O 1
ATOM 638 N N . VAL A 1 89 ? 18.211 14.603 5.797 1.00 18.43 138 VAL A N 1
ATOM 639 C CA . VAL A 1 89 ? 19.381 13.783 5.461 1.00 17.26 138 VAL A CA 1
ATOM 640 C C . VAL A 1 89 ? 19.582 12.685 6.496 1.00 16.11 138 VAL A C 1
ATOM 641 O O . VAL A 1 89 ? 19.374 12.884 7.705 1.00 15.85 138 VAL A O 1
ATOM 645 N N . GLN A 1 90 ? 19.970 11.506 6.015 1.00 15.59 139 GLN A N 1
ATOM 646 C CA A GLN A 1 90 ? 20.250 10.400 6.865 0.70 15.08 139 GLN A CA 1
ATOM 647 C CA B GLN A 1 90 ? 20.279 10.361 6.887 0.30 15.05 139 GLN A CA 1
ATOM 648 C C . GLN A 1 90 ? 21.624 10.595 7.535 1.00 14.97 139 GLN A C 1
ATOM 649 O O . GLN A 1 90 ? 22.611 10.851 6.831 1.00 15.11 139 GLN A O 1
ATOM 660 N N . LEU A 1 91 ? 21.673 10.487 8.870 1.00 14.65 140 LEU A N 1
ATOM 661 C CA . LEU A 1 91 ? 22.941 10.737 9.597 1.00 14.51 140 LEU A CA 1
ATOM 662 C C . LEU A 1 91 ? 23.923 9.576 9.591 1.00 14.25 140 LEU A C 1
ATOM 663 O O . LEU A 1 91 ? 25.115 9.784 9.849 1.00 14.51 140 LEU A O 1
ATOM 668 N N . LYS A 1 92 ? 23.418 8.396 9.331 1.00 13.88 141 LYS A N 1
ATOM 669 C CA . LYS A 1 92 ? 24.232 7.175 9.255 1.00 13.93 141 LYS A CA 1
ATOM 670 C C . LYS A 1 92 ? 23.505 6.225 8.318 1.00 13.72 141 LYS A C 1
ATOM 671 O O . LYS A 1 92 ? 22.269 6.213 8.281 1.00 13.60 141 LYS A O 1
ATOM 677 N N . GLY A 1 93 ? 24.256 5.427 7.593 1.00 13.78 142 GLY A N 1
ATOM 678 C CA . GLY A 1 93 ? 23.635 4.374 6.742 1.00 13.96 142 GLY A CA 1
ATOM 679 C C . GLY A 1 93 ? 22.948 3.315 7.557 1.00 13.57 142 GLY A C 1
ATOM 680 O O . GLY A 1 93 ? 23.264 3.107 8.726 1.00 13.37 142 GLY A O 1
ATOM 681 N N . GLY A 1 94 ? 21.957 2.677 6.942 1.00 13.42 143 GLY A N 1
ATOM 682 C CA . GLY A 1 94 ? 21.075 1.709 7.578 1.00 13.42 143 GLY A CA 1
ATOM 683 C C . GLY A 1 94 ? 21.032 0.388 6.869 1.00 13.73 143 GLY A C 1
ATOM 684 O O . GLY A 1 94 ? 20.181 -0.475 7.163 1.00 14.43 143 GLY A O 1
ATOM 685 N N . ILE A 1 95 ? 21.995 0.156 5.981 1.00 13.68 144 ILE A N 1
ATOM 686 C CA . ILE A 1 95 ? 22.041 -1.141 5.316 1.00 14.13 144 ILE A CA 1
ATOM 687 C C . ILE A 1 95 ? 22.451 -2.236 6.300 1.00 14.28 144 ILE A C 1
ATOM 688 O O . ILE A 1 95 ? 23.435 -2.101 7.038 1.00 13.61 144 ILE A O 1
ATOM 693 N N . SER A 1 96 ? 21.697 -3.313 6.273 1.00 14.62 145 SER A N 1
ATOM 694 C CA . SER A 1 96 ? 21.956 -4.539 7.030 1.00 15.10 145 SER A CA 1
ATOM 695 C C . SER A 1 96 ? 22.611 -5.616 6.170 1.00 15.74 145 SER A C 1
ATOM 696 O O . SER A 1 96 ? 22.296 -5.744 4.985 1.00 16.01 145 SER A O 1
ATOM 699 N N . HIS A 1 97 ? 23.546 -6.379 6.753 1.00 16.07 146 HIS A N 1
ATOM 700 C CA . HIS A 1 97 ? 24.078 -7.570 6.135 1.00 16.87 146 HIS A CA 1
ATOM 701 C C . HIS A 1 97 ? 23.452 -8.851 6.679 1.00 18.14 146 HIS A C 1
ATOM 702 O O . HIS A 1 97 ? 23.904 -9.966 6.349 1.00 20.26 146 HIS A O 1
ATOM 709 N N . SER A 1 98 ? 22.386 -8.724 7.447 1.00 18.34 147 SER A N 1
ATOM 710 C CA . SER A 1 98 ? 21.572 -9.880 7.820 1.00 19.39 147 SER A CA 1
ATOM 711 C C . SER A 1 98 ? 20.194 -9.747 7.205 1.00 21.05 147 SER A C 1
ATOM 712 O O . SER A 1 98 ? 19.894 -8.792 6.469 1.00 21.32 147 SER A O 1
ATOM 715 N N . ARG A 1 99 ? 19.287 -10.646 7.579 1.00 23.07 148 ARG A N 1
ATOM 716 C CA . ARG A 1 99 ? 17.889 -10.482 7.173 1.00 25.56 148 ARG A CA 1
ATOM 717 C C . ARG A 1 99 ? 17.114 -9.415 7.941 1.00 24.68 148 ARG A C 1
ATOM 718 O O . ARG A 1 99 ? 16.021 -9.024 7.534 1.00 25.00 148 ARG A O 1
ATOM 726 N N . VAL A 1 100 ? 17.694 -8.920 9.035 1.00 22.93 149 VAL A N 1
ATOM 727 C CA . VAL A 1 100 ? 17.071 -7.908 9.858 1.00 22.83 149 VAL A CA 1
ATOM 728 C C . VAL A 1 100 ? 17.108 -6.532 9.152 1.00 22.05 149 VAL A C 1
ATOM 729 O O . VAL A 1 100 ? 18.132 -6.135 8.618 1.00 21.90 149 VAL A O 1
ATOM 733 N N . ASN A 1 101 ? 15.973 -5.834 9.163 1.00 22.43 150 ASN A N 1
ATOM 734 C CA . ASN A 1 101 ? 15.769 -4.605 8.412 1.00 22.11 150 ASN A CA 1
ATOM 735 C C . ASN A 1 101 ? 15.779 -3.466 9.448 1.00 20.78 150 ASN A C 1
ATOM 736 O O . ASN A 1 101 ? 15.106 -3.544 10.471 1.00 21.15 150 ASN A O 1
ATOM 741 N N . THR A 1 102 ? 16.514 -2.398 9.178 1.00 18.26 151 THR A N 1
ATOM 742 C CA . THR A 1 102 ? 16.506 -1.266 10.074 1.00 17.15 151 THR A CA 1
ATOM 743 C C . THR A 1 102 ? 15.339 -0.307 9.828 1.00 17.03 151 THR A C 1
ATOM 744 O O . THR A 1 102 ? 15.097 0.580 10.647 1.00 17.00 151 THR A O 1
ATOM 748 N N . TYR A 1 103 ? 14.661 -0.444 8.672 1.00 18.89 152 TYR A N 1
ATOM 749 C CA . TYR A 1 103 ? 13.652 0.511 8.205 1.00 19.09 152 TYR A CA 1
ATOM 750 C C . TYR A 1 103 ? 14.177 1.938 8.109 1.00 17.27 152 TYR A C 1
ATOM 751 O O . TYR A 1 103 ? 13.428 2.920 8.159 1.00 16.41 152 TYR A O 1
ATOM 760 N N . SER A 1 104 ? 15.482 2.074 7.893 1.00 16.78 153 SER A N 1
ATOM 761 C CA . SER A 1 104 ? 15.998 3.399 7.787 1.00 16.45 153 SER A CA 1
ATOM 762 C C . SER A 1 104 ? 15.426 4.175 6.632 1.00 16.91 153 SER A C 1
ATOM 763 O O . SER A 1 104 ? 15.234 5.375 6.765 1.00 17.05 153 SER A O 1
ATOM 766 N N . ALA A 1 105 ? 15.179 3.518 5.493 1.00 18.45 154 ALA A N 1
ATOM 767 C CA . ALA A 1 105 ? 14.694 4.205 4.308 1.00 19.55 154 ALA A CA 1
ATOM 768 C C . ALA A 1 105 ? 13.278 4.695 4.540 1.00 19.45 154 ALA A C 1
ATOM 769 O O . ALA A 1 105 ? 12.946 5.829 4.269 1.00 19.57 154 ALA A O 1
ATOM 771 N N . GLU A 1 106 ? 12.463 3.829 5.109 1.00 19.96 155 GLU A N 1
ATOM 772 C CA . GLU A 1 106 ? 11.061 4.178 5.371 1.00 20.59 155 GLU A CA 1
ATOM 773 C C . GLU A 1 106 ? 10.967 5.301 6.386 1.00 19.34 155 GLU A C 1
ATOM 774 O O . GLU A 1 106 ? 10.080 6.162 6.293 1.00 19.98 155 GLU A O 1
ATOM 780 N N . THR A 1 107 ? 11.863 5.305 7.364 1.00 18.07 156 THR A N 1
ATOM 781 C CA . THR A 1 107 ? 11.905 6.331 8.406 1.00 17.74 156 THR A CA 1
ATOM 782 C C . THR A 1 107 ? 12.219 7.685 7.795 1.00 18.37 156 THR A C 1
ATOM 783 O O . THR A 1 107 ? 11.468 8.662 7.968 1.00 18.40 156 THR A O 1
ATOM 787 N N . ILE A 1 108 ? 13.284 7.765 7.013 1.00 18.56 157 ILE A N 1
ATOM 788 C CA . ILE A 1 108 ? 13.620 9.052 6.427 1.00 19.96 157 ILE A CA 1
ATOM 789 C C . ILE A 1 108 ? 12.595 9.518 5.371 1.00 20.64 157 ILE A C 1
ATOM 790 O O . ILE A 1 108 ? 12.329 10.713 5.238 1.00 20.34 157 ILE A O 1
ATOM 795 N N . GLN A 1 109 ? 12.015 8.577 4.635 1.00 22.28 158 GLN A N 1
ATOM 796 C CA . GLN A 1 109 ? 10.943 8.893 3.682 1.00 23.65 158 GLN A CA 1
ATOM 797 C C . GLN A 1 109 ? 9.812 9.633 4.359 1.00 23.43 158 GLN A C 1
ATOM 798 O O . GLN A 1 109 ? 9.365 10.664 3.857 1.00 23.93 158 GLN A O 1
ATOM 804 N N . LEU A 1 110 ? 9.381 9.120 5.507 1.00 22.50 159 LEU A N 1
ATOM 805 C CA . LEU A 1 110 ? 8.262 9.714 6.260 1.00 22.89 159 LEU A CA 1
ATOM 806 C C . LEU A 1 110 ? 8.603 11.105 6.773 1.00 22.35 159 LEU A C 1
ATOM 807 O O . LEU A 1 110 ? 7.764 12.010 6.695 1.00 23.42 159 LEU A O 1
ATOM 812 N N . PHE A 1 111 ? 9.813 11.294 7.298 1.00 20.59 160 PHE A N 1
ATOM 813 C CA . PHE A 1 111 ? 10.264 12.636 7.670 1.00 20.45 160 PHE A CA 1
ATOM 814 C C . PHE A 1 111 ? 10.350 13.602 6.481 1.00 21.68 160 PHE A C 1
ATOM 815 O O . PHE A 1 111 ? 9.861 14.745 6.572 1.00 22.47 160 PHE A O 1
ATOM 823 N N . ALA A 1 112 ? 10.954 13.171 5.385 1.00 20.90 161 ALA A N 1
ATOM 824 C CA . ALA A 1 112 ? 11.059 14.025 4.206 1.00 22.38 161 ALA A CA 1
ATOM 825 C C . ALA A 1 112 ? 9.692 14.437 3.664 1.00 23.61 161 ALA A C 1
ATOM 826 O O . ALA A 1 112 ? 9.489 15.620 3.358 1.00 23.72 161 ALA A O 1
ATOM 828 N N . GLU A 1 113 ? 8.780 13.469 3.586 1.00 23.97 162 GLU A N 1
ATOM 829 C CA . GLU A 1 113 ? 7.378 13.711 3.166 1.00 26.02 162 GLU A CA 1
ATOM 830 C C . GLU A 1 113 ? 6.672 14.760 4.030 1.00 26.42 162 GLU A C 1
ATOM 831 O O . GLU A 1 113 ? 6.009 15.682 3.491 1.00 27.44 162 GLU A O 1
ATOM 837 N N . ALA A 1 114 ? 6.821 14.646 5.349 1.00 25.21 163 ALA A N 1
ATOM 838 C CA . ALA A 1 114 ? 6.263 15.642 6.274 1.00 25.98 163 ALA A CA 1
ATOM 839 C C . ALA A 1 114 ? 6.754 17.056 5.973 1.00 26.45 163 ALA A C 1
ATOM 840 O O . ALA A 1 114 ? 5.983 18.033 6.008 1.00 28.73 163 ALA A O 1
ATOM 842 N N . PHE A 1 115 ? 8.028 17.153 5.615 1.00 25.76 164 PHE A N 1
ATOM 843 C CA . PHE A 1 115 ? 8.668 18.430 5.409 1.00 26.29 164 PHE A CA 1
ATOM 844 C C . PHE A 1 115 ? 8.794 18.814 3.944 1.00 26.75 164 PHE A C 1
ATOM 845 O O . PHE A 1 115 ? 9.611 19.663 3.587 1.00 27.15 164 PHE A O 1
ATOM 853 N N . GLN A 1 116 ? 7.939 18.234 3.101 1.00 28.28 165 GLN A N 1
ATOM 854 C CA . GLN A 1 116 ? 7.784 18.652 1.711 1.00 30.28 165 GLN A CA 1
ATOM 855 C C . GLN A 1 116 ? 9.049 18.548 0.891 1.00 30.08 165 GLN A C 1
ATOM 856 O O . GLN A 1 116 ? 9.361 19.423 0.073 1.00 31.06 165 GLN A O 1
ATOM 862 N N . THR A 1 117 ? 9.805 17.480 1.110 1.00 28.79 166 THR A N 1
ATOM 863 C CA . THR A 1 117 ? 11.063 17.325 0.417 1.00 29.02 166 THR A CA 1
ATOM 864 C C . THR A 1 117 ? 11.287 15.832 0.174 1.00 30.78 166 THR A C 1
ATOM 865 O O . THR A 1 117 ? 10.421 14.990 0.491 1.00 30.86 166 THR A O 1
ATOM 869 N N . MET A 1 118 ? 12.411 15.520 -0.456 1.00 31.99 167 MET A N 1
ATOM 870 C CA A MET A 1 118 ? 12.764 14.152 -0.763 0.50 31.86 167 MET A CA 1
ATOM 871 C CA B MET A 1 118 ? 12.746 14.139 -0.744 0.50 32.12 167 MET A CA 1
ATOM 872 C C . MET A 1 118 ? 13.975 13.767 0.070 1.00 29.87 167 MET A C 1
ATOM 873 O O . MET A 1 118 ? 14.867 14.593 0.287 1.00 28.18 167 MET A O 1
ATOM 882 N N . PRO A 1 119 ? 14.009 12.520 0.535 1.00 28.56 168 PRO A N 1
ATOM 883 C CA . PRO A 1 119 ? 15.094 12.070 1.407 1.00 26.13 168 PRO A CA 1
ATOM 884 C C . PRO A 1 119 ? 16.466 12.098 0.741 1.00 25.02 168 PRO A C 1
ATOM 885 O O . PRO A 1 119 ? 16.600 11.773 -0.441 1.00 24.50 168 PRO A O 1
ATOM 889 N N . ARG A 1 120 ? 17.461 12.494 1.522 1.00 23.23 169 ARG A N 1
ATOM 890 C CA . ARG A 1 120 ? 18.862 12.414 1.138 1.00 23.00 169 ARG A CA 1
ATOM 891 C C . ARG A 1 120 ? 19.423 11.176 1.861 1.00 20.89 169 ARG A C 1
ATOM 892 O O . ARG A 1 120 ? 19.759 11.237 3.032 1.00 20.33 169 ARG A O 1
ATOM 900 N N . TYR A 1 121 ? 19.503 10.069 1.126 1.00 20.24 170 TYR A N 1
ATOM 901 C CA . TYR A 1 121 ? 19.863 8.780 1.674 1.00 19.17 170 TYR A CA 1
ATOM 902 C C . TYR A 1 121 ? 21.371 8.678 1.817 1.00 18.27 170 TYR A C 1
ATOM 903 O O . TYR A 1 121 ? 22.107 9.322 1.080 1.00 18.56 170 TYR A O 1
ATOM 912 N N . LEU A 1 122 ? 21.803 7.837 2.763 1.00 16.86 171 LEU A N 1
ATOM 913 C CA . LEU A 1 122 ? 23.198 7.467 2.943 1.00 16.08 171 LEU A CA 1
ATOM 914 C C . LEU A 1 122 ? 23.201 5.944 2.677 1.00 15.55 171 LEU A C 1
ATOM 915 O O . LEU A 1 122 ? 22.906 5.145 3.579 1.00 15.50 171 LEU A O 1
ATOM 920 N N . PRO A 1 123 ? 23.463 5.542 1.422 1.00 15.55 172 PRO A N 1
ATOM 921 C CA . PRO A 1 123 ? 23.210 4.139 0.986 1.00 15.51 172 PRO A CA 1
ATOM 922 C C . PRO A 1 123 ? 24.374 3.194 1.291 1.00 14.78 172 PRO A C 1
ATOM 923 O O . PRO A 1 123 ? 25.016 2.667 0.381 1.00 14.71 172 PRO A O 1
ATOM 927 N N . LEU A 1 124 ? 24.589 3.001 2.590 1.00 14.36 173 LEU A N 1
ATOM 928 C CA . LEU A 1 124 ? 25.739 2.273 3.114 1.00 14.24 173 LEU A CA 1
ATOM 929 C C . LEU A 1 124 ? 25.332 1.531 4.392 1.00 14.10 173 LEU A C 1
ATOM 930 O O . LEU A 1 124 ? 24.378 1.927 5.054 1.00 13.79 173 LEU A O 1
ATOM 935 N N . PRO A 1 125 ? 26.083 0.507 4.755 1.00 14.02 174 PRO A N 1
ATOM 936 C CA . PRO A 1 125 ? 26.026 0.084 6.173 1.00 14.11 174 PRO A CA 1
ATOM 937 C C . PRO A 1 125 ? 26.687 1.154 7.041 1.00 13.75 174 PRO A C 1
ATOM 938 O O . PRO A 1 125 ? 27.425 1.991 6.525 1.00 13.86 174 PRO A O 1
ATOM 942 N N . VAL A 1 126 ? 26.422 1.165 8.352 1.00 13.69 175 VAL A N 1
ATOM 943 C CA . VAL A 1 126 ? 27.054 2.167 9.202 1.00 13.87 175 VAL A CA 1
ATOM 944 C C . VAL A 1 126 ? 28.432 1.683 9.641 1.00 13.96 175 VAL A C 1
ATOM 945 O O . VAL A 1 126 ? 29.322 2.504 9.816 1.00 14.12 175 VAL A O 1
ATOM 949 N N . VAL A 1 127 ? 28.606 0.377 9.801 1.00 14.24 176 VAL A N 1
ATOM 950 C CA . VAL A 1 127 ? 29.892 -0.205 10.205 1.00 15.11 176 VAL A CA 1
ATOM 951 C C . VAL A 1 127 ? 30.403 -1.088 9.099 1.00 15.45 176 VAL A C 1
ATOM 952 O O . VAL A 1 127 ? 29.627 -1.853 8.462 1.00 15.92 176 VAL A O 1
ATOM 956 N N . PHE A 1 128 ? 31.693 -0.932 8.833 1.00 15.66 177 PHE A N 1
ATOM 957 C CA . PHE A 1 128 ? 32.430 -1.708 7.837 1.00 16.43 177 PHE A CA 1
ATOM 958 C C . PHE A 1 128 ? 33.393 -2.696 8.500 1.00 17.36 177 PHE A C 1
ATOM 959 O O . PHE A 1 128 ? 33.674 -2.589 9.676 1.00 16.96 177 PHE A O 1
ATOM 967 N N . ASP A 1 129 ? 33.846 -3.685 7.725 1.00 17.47 178 ASP A N 1
ATOM 968 C CA . ASP A 1 129 ? 34.697 -4.738 8.274 1.00 18.89 178 ASP A CA 1
ATOM 969 C C . ASP A 1 129 ? 36.058 -4.240 8.777 1.00 18.41 178 ASP A C 1
ATOM 970 O O . ASP A 1 129 ? 36.655 -4.858 9.669 1.00 19.34 178 ASP A O 1
ATOM 975 N N . ASN A 1 130 ? 36.566 -3.167 8.190 1.00 17.87 179 ASN A N 1
ATOM 976 C CA . ASN A 1 130 ? 37.895 -2.676 8.537 1.00 18.34 179 ASN A CA 1
ATOM 977 C C . ASN A 1 130 ? 38.023 -1.210 8.143 1.00 17.63 179 ASN A C 1
ATOM 978 O O . ASN A 1 130 ? 37.182 -0.673 7.393 1.00 16.55 179 ASN A O 1
ATOM 983 N N . ALA A 1 131 ? 39.024 -0.542 8.704 1.00 18.24 180 ALA A N 1
ATOM 984 C CA . ALA A 1 131 ? 39.143 0.929 8.539 1.00 18.59 180 ALA A CA 1
ATOM 985 C C . ALA A 1 131 ? 39.605 1.293 7.124 1.00 18.81 180 ALA A C 1
ATOM 986 O O . ALA A 1 131 ? 39.345 2.409 6.655 1.00 18.32 180 ALA A O 1
ATOM 988 N N . ASP A 1 132 ? 40.275 0.351 6.452 1.00 20.00 181 ASP A N 1
ATOM 989 C CA . ASP A 1 132 ? 40.775 0.619 5.099 1.00 21.36 181 ASP A CA 1
ATOM 990 C C . ASP A 1 132 ? 39.621 0.721 4.117 1.00 19.50 181 ASP A C 1
ATOM 991 O O . ASP A 1 132 ? 39.563 1.659 3.331 1.00 18.23 181 ASP A O 1
ATOM 996 N N . VAL A 1 133 ? 38.675 -0.211 4.196 1.00 18.17 182 VAL A N 1
ATOM 997 C CA . VAL A 1 133 ? 37.508 -0.139 3.307 1.00 17.73 182 VAL A CA 1
ATOM 998 C C . VAL A 1 133 ? 36.670 1.098 3.646 1.00 16.42 182 VAL A C 1
ATOM 999 O O . VAL A 1 133 ? 36.193 1.777 2.747 1.00 16.36 182 VAL A O 1
ATOM 1003 N N . LYS A 1 134 ? 36.536 1.402 4.929 1.00 15.82 183 LYS A N 1
ATOM 1004 C CA . LYS A 1 134 ? 35.777 2.569 5.336 1.00 16.36 183 LYS A CA 1
ATOM 1005 C C . LYS A 1 134 ? 36.373 3.828 4.713 1.00 16.68 183 LYS A C 1
ATOM 1006 O O . LYS A 1 134 ? 35.651 4.677 4.168 1.00 16.82 183 LYS A O 1
ATOM 1012 N N . ARG A 1 135 ? 37.683 3.948 4.805 1.00 17.37 184 ARG A N 1
ATOM 1013 C CA A ARG A 1 135 ? 38.338 5.141 4.267 0.50 19.51 184 ARG A CA 1
ATOM 1014 C CA B ARG A 1 135 ? 38.366 5.120 4.265 0.50 18.78 184 ARG A CA 1
ATOM 1015 C C . ARG A 1 135 ? 38.196 5.216 2.759 1.00 19.02 184 ARG A C 1
ATOM 1016 O O . ARG A 1 135 ? 38.087 6.312 2.223 1.00 20.95 184 ARG A O 1
ATOM 1031 N N . MET A 1 136 ? 38.206 4.077 2.064 1.00 18.50 185 MET A N 1
ATOM 1032 C CA A MET A 1 136 ? 38.071 4.112 0.604 0.50 19.33 185 MET A CA 1
ATOM 1033 C CA B MET A 1 136 ? 38.059 4.089 0.606 0.50 19.31 185 MET A CA 1
ATOM 1034 C C . MET A 1 136 ? 36.629 4.420 0.193 1.00 18.17 185 MET A C 1
ATOM 1035 O O . MET A 1 136 ? 36.404 5.140 -0.753 1.00 18.89 185 MET A O 1
ATOM 1044 N N . VAL A 1 137 ? 35.659 3.868 0.914 1.00 16.81 186 VAL A N 1
ATOM 1045 C CA . VAL A 1 137 ? 34.260 4.113 0.624 1.00 16.33 186 VAL A CA 1
ATOM 1046 C C . VAL A 1 137 ? 33.838 5.570 0.872 1.00 15.55 186 VAL A C 1
ATOM 1047 O O . VAL A 1 137 ? 33.082 6.150 0.061 1.00 15.28 186 VAL A O 1
ATOM 1051 N N . GLU A 1 138 ? 34.323 6.161 1.967 1.00 15.61 187 GLU A N 1
ATOM 1052 C CA . GLU A 1 138 ? 33.929 7.509 2.351 1.00 16.74 187 GLU A CA 1
ATOM 1053 C C . GLU A 1 138 ? 34.418 8.591 1.417 1.00 18.23 187 GLU A C 1
ATOM 1054 O O . GLU A 1 138 ? 33.907 9.715 1.470 1.00 19.91 187 GLU A O 1
ATOM 1060 N N . LYS A 1 139 ? 35.439 8.289 0.602 1.00 18.48 188 LYS A N 1
ATOM 1061 C CA . LYS A 1 139 ? 35.985 9.234 -0.372 1.00 20.12 188 LYS A CA 1
ATOM 1062 C C . LYS A 1 139 ? 35.113 9.415 -1.616 1.00 18.95 188 LYS A C 1
ATOM 1063 O O . LYS A 1 139 ? 35.360 10.315 -2.390 1.00 19.97 188 LYS A O 1
ATOM 1069 N N . ASP A 1 140 ? 34.134 8.553 -1.840 1.00 16.99 189 ASP A N 1
ATOM 1070 C CA . ASP A 1 140 ? 33.185 8.732 -2.952 1.00 17.14 189 ASP A CA 1
ATOM 1071 C C . ASP A 1 140 ? 32.491 10.086 -2.790 1.00 17.80 189 ASP A C 1
ATOM 1072 O O . ASP A 1 140 ? 31.968 10.394 -1.701 1.00 17.07 189 ASP A O 1
ATOM 1077 N N . ARG A 1 141 ? 32.522 10.917 -3.830 1.00 19.43 190 ARG A N 1
ATOM 1078 C CA . ARG A 1 141 ? 32.048 12.287 -3.696 1.00 21.16 190 ARG A CA 1
ATOM 1079 C C . ARG A 1 141 ? 30.587 12.375 -3.270 1.00 19.91 190 ARG A C 1
ATOM 1080 O O . ARG A 1 141 ? 30.184 13.312 -2.594 1.00 19.80 190 ARG A O 1
ATOM 1088 N N . HIS A 1 142 ? 29.782 11.418 -3.712 1.00 18.70 191 HIS A N 1
ATOM 1089 C CA . HIS A 1 142 ? 28.396 11.377 -3.305 1.00 18.02 191 HIS A CA 1
ATOM 1090 C C . HIS A 1 142 ? 28.259 11.119 -1.827 1.00 16.94 191 HIS A C 1
ATOM 1091 O O . HIS A 1 142 ? 27.439 11.740 -1.160 1.00 17.57 191 HIS A O 1
ATOM 1098 N N . ILE A 1 143 ? 29.054 10.204 -1.301 1.00 16.50 192 ILE A N 1
ATOM 1099 C CA . ILE A 1 143 ? 29.046 9.945 0.120 1.00 16.05 192 ILE A CA 1
ATOM 1100 C C . ILE A 1 143 ? 29.555 11.170 0.915 1.00 16.25 192 ILE A C 1
ATOM 1101 O O . ILE A 1 143 ? 28.945 11.567 1.927 1.00 15.77 192 ILE A O 1
ATOM 1106 N N . GLU A 1 144 ? 30.664 11.738 0.459 1.00 17.55 193 GLU A N 1
ATOM 1107 C CA . GLU A 1 144 ? 31.200 12.966 1.085 1.00 18.97 193 GLU A CA 1
ATOM 1108 C C . GLU A 1 144 ? 30.133 14.052 1.191 1.00 18.79 193 GLU A C 1
ATOM 1109 O O . GLU A 1 144 ? 29.981 14.728 2.222 1.00 19.20 193 GLU A O 1
ATOM 1115 N N . ARG A 1 145 ? 29.376 14.246 0.123 1.00 19.28 194 ARG A N 1
ATOM 1116 C CA . ARG A 1 145 ? 28.330 15.272 0.138 1.00 19.63 194 ARG A CA 1
ATOM 1117 C C . ARG A 1 145 ? 27.270 15.029 1.187 1.00 18.41 194 ARG A C 1
ATOM 1118 O O . ARG A 1 145 ? 26.816 15.963 1.850 1.00 18.84 194 ARG A O 1
ATOM 1126 N N . ILE A 1 146 ? 26.858 13.768 1.322 1.00 17.19 195 ILE A N 1
ATOM 1127 C CA A ILE A 1 146 ? 25.849 13.397 2.304 0.50 17.03 195 ILE A CA 1
ATOM 1128 C CA B ILE A 1 146 ? 25.844 13.398 2.294 0.50 17.11 195 ILE A CA 1
ATOM 1129 C C . ILE A 1 146 ? 26.399 13.588 3.719 1.00 16.40 195 ILE A C 1
ATOM 1130 O O . ILE A 1 146 ? 25.694 14.053 4.602 1.00 16.74 195 ILE A O 1
ATOM 1139 N N . ILE A 1 147 ? 27.654 13.196 3.938 1.00 16.41 196 ILE A N 1
ATOM 1140 C CA . ILE A 1 147 ? 28.262 13.363 5.265 1.00 16.89 196 ILE A CA 1
ATOM 1141 C C . ILE A 1 147 ? 28.414 14.850 5.595 1.00 17.26 196 ILE A C 1
ATOM 1142 O O . ILE A 1 147 ? 28.128 15.262 6.725 1.00 17.43 196 ILE A O 1
ATOM 1147 N N . GLU A 1 148 ? 28.784 15.652 4.604 1.00 18.13 197 GLU A N 1
ATOM 1148 C CA . GLU A 1 148 ? 28.899 17.093 4.815 1.00 19.84 197 GLU A CA 1
ATOM 1149 C C . GLU A 1 148 ? 27.541 17.709 5.108 1.00 19.42 197 GLU A C 1
ATOM 1150 O O . GLU A 1 148 ? 27.420 18.597 5.951 1.00 19.39 197 GLU A O 1
ATOM 1156 N N . MET A 1 149 ? 26.489 17.250 4.431 1.00 18.77 198 MET A N 1
ATOM 1157 C CA . MET A 1 149 ? 25.147 17.737 4.787 1.00 19.46 198 MET A CA 1
ATOM 1158 C C . MET A 1 149 ? 24.791 17.371 6.235 1.00 18.64 198 MET A C 1
ATOM 1159 O O . MET A 1 149 ? 24.133 18.156 6.921 1.00 19.02 198 MET A O 1
ATOM 1164 N N . GLY A 1 150 ? 25.236 16.205 6.707 1.00 17.98 199 GLY A N 1
ATOM 1165 C CA . GLY A 1 150 ? 24.996 15.803 8.081 1.00 18.48 199 GLY A CA 1
ATOM 1166 C C . GLY A 1 150 ? 25.695 16.747 9.048 1.00 18.64 199 GLY A C 1
ATOM 1167 O O . GLY A 1 150 ? 25.152 17.026 10.135 1.00 19.20 199 GLY A O 1
ATOM 1168 N N . LYS A 1 151 ? 26.884 17.228 8.661 1.00 19.18 200 LYS A N 1
ATOM 1169 C CA . LYS A 1 151 ? 27.603 18.207 9.467 1.00 20.45 200 LYS A CA 1
ATOM 1170 C C . LYS A 1 151 ? 26.902 19.551 9.442 1.00 21.43 200 LYS A C 1
ATOM 1171 O O . LYS A 1 151 ? 26.780 20.214 10.480 1.00 22.54 200 LYS A O 1
ATOM 1177 N N . GLN A 1 152 ? 26.382 19.931 8.288 1.00 21.29 201 GLN A N 1
ATOM 1178 C CA . GLN A 1 152 ? 25.694 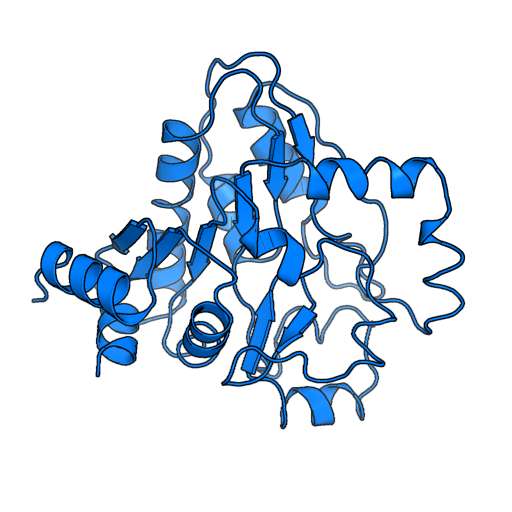21.223 8.154 1.00 22.88 201 GLN A CA 1
ATOM 1179 C C . GLN A 1 152 ? 24.358 21.255 8.881 1.00 21.99 201 GLN A C 1
ATOM 1180 O O . GLN A 1 152 ? 23.898 22.356 9.271 1.00 22.12 201 GLN A O 1
ATOM 1186 N N . ALA A 1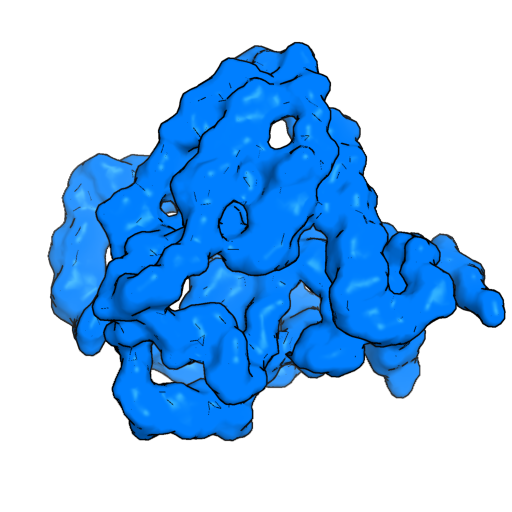 153 ? 23.738 20.083 9.079 1.00 20.51 202 ALA A N 1
ATOM 1187 C CA . ALA A 1 153 ? 22.414 19.977 9.660 1.00 20.73 202 ALA A CA 1
ATOM 1188 C C . ALA A 1 153 ? 22.363 20.766 10.959 1.00 21.34 202 ALA A C 1
ATOM 1189 O O . ALA A 1 153 ? 23.209 20.556 11.836 1.00 21.42 202 ALA A O 1
ATOM 1191 N N . ASN A 1 154 ? 21.395 21.680 11.065 1.00 21.86 203 ASN A N 1
ATOM 1192 C CA . ASN A 1 154 ? 21.197 22.443 12.303 1.00 22.54 203 ASN A CA 1
ATOM 1193 C C . ASN A 1 154 ? 20.301 21.729 13.298 1.00 22.98 203 ASN A C 1
ATOM 1194 O O . ASN A 1 154 ? 20.285 22.052 14.478 1.00 23.43 203 ASN A O 1
ATOM 1199 N N . ILE A 1 155 ? 19.583 20.702 12.822 1.00 21.37 204 ILE A N 1
ATOM 1200 C CA . ILE A 1 155 ? 18.759 19.882 13.671 1.00 21.48 204 ILE A CA 1
ATOM 1201 C C . ILE A 1 155 ? 19.154 18.432 13.437 1.00 19.89 204 ILE A C 1
ATOM 1202 O O . ILE A 1 155 ? 19.247 17.987 12.296 1.00 19.54 204 ILE A O 1
ATOM 1207 N N . ALA A 1 156 ? 19.430 17.735 14.526 1.00 18.83 205 ALA A N 1
ATOM 1208 C CA . ALA A 1 156 ? 19.700 16.301 14.494 1.00 17.99 205 ALA A CA 1
ATOM 1209 C C . ALA A 1 156 ? 18.761 15.603 15.449 1.00 17.42 205 ALA A C 1
ATOM 1210 O O . ALA A 1 156 ? 18.647 16.010 16.603 1.00 17.62 205 ALA A O 1
ATOM 1212 N N . LEU A 1 157 ? 18.136 14.506 15.004 1.00 16.78 206 LEU A N 1
ATOM 1213 C CA . LEU A 1 157 ? 17.185 13.762 15.804 1.00 16.44 206 LEU A CA 1
ATOM 1214 C C . LEU A 1 157 ? 17.663 12.299 15.905 1.00 15.52 206 LEU A C 1
ATOM 1215 O O . LEU A 1 157 ? 17.919 11.634 14.901 1.00 15.39 206 LEU A O 1
ATOM 1220 N N . PHE A 1 158 ? 17.796 11.843 17.144 1.00 15.00 207 PHE A N 1
ATOM 1221 C CA . PHE A 1 158 ? 18.272 10.501 17.424 1.00 14.50 207 PHE A CA 1
ATOM 1222 C C . PHE A 1 158 ? 17.839 9.964 18.765 1.00 14.44 207 PHE A C 1
ATOM 1223 O O . PHE A 1 158 ? 17.266 10.657 19.593 1.00 14.50 207 PHE A O 1
ATOM 1231 N N . THR A 1 159 ? 18.073 8.644 18.936 1.00 14.17 208 THR A N 1
ATOM 1232 C CA . THR A 1 159 ? 17.877 8.012 20.207 1.00 14.49 208 THR A CA 1
ATOM 1233 C C . THR A 1 159 ? 19.231 7.543 20.702 1.00 14.48 208 THR A C 1
ATOM 1234 O O . THR A 1 159 ? 20.249 7.886 20.091 1.00 14.20 208 THR A O 1
ATOM 1238 N N . VAL A 1 160 ? 19.237 6.889 21.849 1.00 14.80 209 VAL A N 1
ATOM 1239 C CA A VAL A 1 160 ? 20.437 6.152 22.270 0.50 14.98 209 VAL A CA 1
ATOM 1240 C CA B VAL A 1 160 ? 20.418 6.114 22.310 0.50 14.99 209 VAL A CA 1
ATOM 1241 C C . VAL A 1 160 ? 20.058 4.663 22.362 1.00 15.26 209 VAL A C 1
ATOM 1242 O O . VAL A 1 160 ? 18.957 4.300 22.832 1.00 15.56 209 VAL A O 1
ATOM 1249 N N . GLY A 1 161 ? 20.970 3.791 21.924 1.00 15.32 210 GLY A N 1
ATOM 1250 C CA . GLY A 1 161 ? 20.720 2.361 21.940 1.00 16.09 210 GLY A CA 1
ATOM 1251 C C . GLY A 1 161 ? 21.300 1.741 23.205 1.00 17.32 210 GLY A C 1
ATOM 1252 O O . GLY A 1 161 ? 21.890 2.443 24.005 1.00 18.48 210 GLY A O 1
ATOM 1253 N N . THR A 1 162 ? 21.046 0.467 23.412 1.00 18.54 211 THR A N 1
ATOM 1254 C CA . THR A 1 162 ? 21.531 -0.279 24.574 1.00 19.57 211 THR A CA 1
ATOM 1255 C C . THR A 1 162 ? 22.624 -1.237 24.110 1.00 20.07 211 THR A C 1
ATOM 1256 O O . THR A 1 162 ? 23.009 -1.287 22.940 1.00 19.64 211 THR A O 1
ATOM 1260 N N . VAL A 1 163 ? 23.115 -2.040 25.031 1.00 17.05 212 VAL A N 1
ATOM 1261 C CA . VAL A 1 163 ? 23.942 -3.181 24.671 1.00 17.34 212 VAL A CA 1
ATOM 1262 C C . VAL A 1 163 ? 23.316 -4.493 25.113 1.00 18.34 212 VAL A C 1
ATOM 1263 O O . VAL A 1 163 ? 24.012 -5.487 25.399 1.00 18.46 212 VAL A O 1
ATOM 1267 N N . ARG A 1 164 ? 21.982 -4.543 25.125 1.00 19.32 213 ARG A N 1
ATOM 1268 C CA . ARG A 1 164 ? 21.271 -5.782 25.392 1.00 21.20 213 ARG A CA 1
ATOM 1269 C C . ARG A 1 164 ? 21.508 -6.814 24.297 1.00 21.37 213 ARG A C 1
ATOM 1270 O O . ARG A 1 164 ? 21.837 -6.471 23.177 1.00 19.88 213 ARG A O 1
ATOM 1278 N N . ASP A 1 165 ? 21.291 -8.089 24.620 1.00 23.19 214 ASP A N 1
ATOM 1279 C CA . ASP A 1 165 ? 21.485 -9.142 23.620 1.00 24.37 214 ASP A CA 1
ATOM 1280 C C . ASP A 1 165 ? 20.685 -8.883 22.342 1.00 24.54 214 ASP A C 1
ATOM 1281 O O . ASP A 1 165 ? 21.185 -9.132 21.249 1.00 27.53 214 ASP A O 1
ATOM 1286 N N . GLU A 1 166 ? 19.473 -8.351 22.445 1.00 25.37 215 GLU A N 1
ATOM 1287 C CA A GLU A 1 166 ? 18.677 -8.178 21.220 0.50 26.23 215 GLU A CA 1
ATOM 1288 C CA B GLU A 1 166 ? 18.595 -8.131 21.297 0.50 25.70 215 GLU A CA 1
ATOM 1289 C C . GLU A 1 166 ? 18.778 -6.753 20.673 1.00 24.62 215 GLU A C 1
ATOM 1290 O O . GLU A 1 166 ? 17.945 -6.306 19.849 1.00 24.68 215 GLU A O 1
ATOM 1301 N N . ALA A 1 167 ? 19.840 -6.053 21.078 1.00 21.63 216 ALA A N 1
ATOM 1302 C CA . ALA A 1 167 ? 20.108 -4.734 20.512 1.00 20.08 216 ALA A CA 1
ATOM 1303 C C . ALA A 1 167 ? 20.156 -4.805 18.983 1.00 19.21 216 ALA A C 1
ATOM 1304 O O . ALA A 1 167 ? 20.765 -5.692 18.396 1.00 19.18 216 ALA A O 1
ATOM 1306 N N . LEU A 1 168 ? 19.453 -3.891 18.327 1.00 18.53 217 LEU A N 1
ATOM 1307 C CA . LEU A 1 168 ? 19.420 -3.887 16.890 1.00 18.17 217 LEU A CA 1
ATOM 1308 C C . LEU A 1 168 ? 20.825 -3.939 16.236 1.00 17.50 217 LEU A C 1
ATOM 1309 O O . LEU A 1 168 ? 21.058 -4.649 15.260 1.00 17.75 217 LEU A O 1
ATOM 1314 N N . LEU A 1 169 ? 21.762 -3.183 16.782 1.00 16.73 218 LEU A N 1
ATOM 1315 C CA A LEU A 1 169 ? 23.106 -3.119 16.197 0.50 16.41 218 LEU A CA 1
ATOM 1316 C CA B LEU A 1 169 ? 23.123 -3.105 16.236 0.50 16.82 218 LEU A CA 1
ATOM 1317 C C . LEU A 1 169 ? 23.911 -4.405 16.344 1.00 16.69 218 LEU A C 1
ATOM 1318 O O . LEU A 1 169 ? 24.974 -4.549 15.740 1.00 17.42 218 LEU A O 1
ATOM 1327 N N . PHE A 1 170 ? 23.426 -5.350 17.129 1.00 16.67 219 PHE A N 1
ATOM 1328 C CA . PHE A 1 170 ? 24.060 -6.641 17.224 1.00 17.25 219 PHE A CA 1
ATOM 1329 C C . PHE A 1 170 ? 23.445 -7.691 16.274 1.00 18.11 219 PHE A C 1
ATOM 1330 O O . PHE A 1 170 ? 23.838 -8.868 16.275 1.00 19.54 219 PHE A O 1
ATOM 1338 N N . ARG A 1 171 ? 22.474 -7.277 15.450 1.00 18.30 220 ARG A N 1
ATOM 1339 C CA A ARG A 1 171 ? 21.662 -8.194 14.646 0.50 19.02 220 ARG A CA 1
ATOM 1340 C CA B ARG A 1 171 ? 21.737 -8.245 14.638 0.50 18.94 220 ARG A CA 1
ATOM 1341 C C . ARG A 1 171 ? 21.818 -7.927 13.151 1.00 18.30 220 ARG A C 1
ATOM 1342 O O . ARG A 1 171 ? 21.102 -8.514 12.369 1.00 18.93 220 ARG A O 1
ATOM 1357 N N . LEU A 1 172 ? 22.726 -7.021 12.766 1.00 16.94 221 LEU A N 1
ATOM 1358 C CA . LEU A 1 172 ? 22.869 -6.569 11.390 1.00 16.77 221 LEU A CA 1
ATOM 1359 C C . LEU A 1 172 ? 24.099 -7.150 10.665 1.00 17.00 221 LEU A C 1
ATOM 1360 O O . LEU A 1 172 ? 24.375 -6.783 9.517 1.00 16.92 221 LEU A O 1
ATOM 1365 N N . GLY A 1 173 ? 24.800 -8.111 11.291 1.00 16.89 222 GLY A N 1
ATOM 1366 C CA . GLY A 1 173 ? 25.966 -8.702 10.644 1.00 17.49 222 GLY A CA 1
ATOM 1367 C C . GLY A 1 173 ? 27.222 -7.836 10.679 1.00 17.18 222 GLY A C 1
ATOM 1368 O O . GLY A 1 173 ? 28.200 -8.135 9.978 1.00 18.27 222 GLY A O 1
ATOM 1369 N N . TYR A 1 174 ? 27.233 -6.807 11.511 1.00 16.17 223 TYR A N 1
ATOM 1370 C CA . TYR A 1 174 ? 28.381 -5.889 11.590 1.00 15.96 223 TYR A CA 1
ATOM 1371 C C . TYR A 1 174 ? 29.511 -6.447 12.442 1.00 16.42 223 TYR A C 1
ATOM 1372 O O . TYR A 1 174 ? 30.675 -6.196 12.142 1.00 16.98 223 TYR A O 1
ATOM 1381 N N . PHE A 1 175 ? 29.164 -7.174 13.505 1.00 16.35 224 PHE A N 1
ATOM 1382 C CA . PHE A 1 175 ? 30.126 -7.496 14.553 1.00 16.33 224 PHE A CA 1
ATOM 1383 C C . PHE A 1 175 ? 30.252 -8.995 14.729 1.00 17.73 224 PHE A C 1
ATOM 1384 O O . PHE A 1 175 ? 29.257 -9.734 14.600 1.00 18.47 224 PHE A O 1
ATOM 1392 N N . ASN A 1 176 ? 31.473 -9.438 15.047 1.00 18.63 225 ASN A N 1
ATOM 1393 C CA . ASN A 1 176 ? 31.678 -10.820 15.438 1.00 20.13 225 ASN A CA 1
ATOM 1394 C C . ASN A 1 176 ? 31.369 -10.987 16.933 1.00 20.33 225 ASN A C 1
ATOM 1395 O O . ASN A 1 176 ? 31.077 -9.992 17.636 1.00 18.30 225 ASN A O 1
ATOM 1400 N N . GLU A 1 177 ? 31.335 -12.235 17.409 1.00 21.86 226 GLU A N 1
ATOM 1401 C CA . GLU A 1 177 ? 30.897 -12.438 18.801 1.00 22.60 226 GLU A CA 1
ATOM 1402 C C . GLU A 1 177 ? 31.894 -11.838 19.834 1.00 21.82 226 GLU A C 1
ATOM 1403 O O . GLU A 1 177 ? 31.486 -11.440 20.927 1.00 20.68 226 GLU A O 1
ATOM 1409 N N . GLU A 1 178 ? 33.174 -11.786 19.493 1.00 21.65 227 GLU A N 1
ATOM 1410 C CA A GLU A 1 178 ? 34.193 -11.186 20.397 0.50 21.69 227 GLU A CA 1
ATOM 1411 C CA B GLU A 1 178 ? 34.187 -11.205 20.361 0.50 21.09 227 GLU A CA 1
ATOM 1412 C C . GLU A 1 178 ? 33.913 -9.697 20.549 1.00 19.44 227 GLU A C 1
ATOM 1413 O O . GLU A 1 178 ? 33.985 -9.155 21.666 1.00 19.53 227 GLU A O 1
ATOM 1424 N N . GLU A 1 179 ? 33.601 -9.027 19.447 1.00 18.00 228 GLU A N 1
ATOM 1425 C CA . GLU A 1 179 ? 33.311 -7.589 19.484 1.00 16.76 228 GLU A CA 1
ATOM 1426 C C . GLU A 1 179 ? 32.019 -7.327 20.262 1.00 16.12 228 GLU A C 1
ATOM 1427 O O . GLU A 1 179 ? 31.972 -6.382 21.052 1.00 16.36 228 GLU A O 1
ATOM 1433 N N . LYS A 1 180 ? 30.988 -8.154 20.060 1.00 16.97 229 LYS A N 1
ATOM 1434 C CA . LYS A 1 180 ? 29.745 -7.983 20.800 1.00 17.26 229 LYS A CA 1
ATOM 1435 C C . LYS A 1 180 ? 29.965 -8.157 22.285 1.00 17.03 229 LYS A C 1
ATOM 1436 O O . LYS A 1 180 ? 29.453 -7.358 23.076 1.00 17.26 229 LYS A O 1
ATOM 1442 N N . ALA A 1 181 ? 30.772 -9.162 22.648 1.00 18.11 230 ALA A N 1
ATOM 1443 C CA . ALA A 1 181 ? 31.075 -9.412 24.072 1.00 18.08 230 ALA A CA 1
ATOM 1444 C C . ALA A 1 181 ? 31.790 -8.189 24.670 1.00 16.81 230 ALA A C 1
ATOM 1445 O O . ALA A 1 181 ? 31.448 -7.749 25.767 1.00 16.93 230 ALA A O 1
ATOM 1447 N N . LEU A 1 182 ? 32.754 -7.641 23.925 1.00 16.08 231 LEU A N 1
ATOM 1448 C CA . LEU A 1 182 ? 33.479 -6.432 24.360 1.00 16.15 231 LEU A CA 1
ATOM 1449 C C . LEU A 1 182 ? 32.538 -5.267 24.575 1.00 15.36 231 LEU A C 1
ATOM 1450 O O . LEU A 1 182 ? 32.590 -4.599 25.611 1.00 16.20 231 LEU A O 1
ATOM 1455 N N . LEU A 1 183 ? 31.660 -5.004 23.609 1.00 14.36 232 LEU A N 1
ATOM 1456 C CA . LEU A 1 183 ? 30.739 -3.879 23.711 1.00 14.44 232 LEU A CA 1
ATOM 1457 C C . LEU A 1 183 ? 29.747 -4.065 24.878 1.00 14.54 232 LEU A C 1
ATOM 1458 O O . LEU A 1 183 ? 29.437 -3.118 25.560 1.00 15.20 232 LEU A O 1
ATOM 1463 N N . LYS A 1 184 ? 29.249 -5.288 25.067 1.00 14.37 233 LYS A N 1
ATOM 1464 C CA . LYS A 1 184 ? 28.329 -5.562 26.153 1.00 15.95 233 LYS A CA 1
ATOM 1465 C C . LYS A 1 184 ? 28.952 -5.318 27.502 1.00 17.34 233 LYS A C 1
ATOM 1466 O O . LYS A 1 184 ? 28.250 -4.920 28.442 1.00 18.36 233 LYS A O 1
ATOM 1472 N N . LYS A 1 185 ? 30.279 -5.538 27.616 1.00 20.22 234 LYS A N 1
ATOM 1473 C CA A LYS A 1 185 ? 30.986 -5.315 28.871 0.50 20.81 234 LYS A CA 1
ATOM 1474 C CA B LYS A 1 185 ? 30.990 -5.315 28.869 0.50 21.02 234 LYS A CA 1
ATOM 1475 C C . LYS A 1 185 ? 31.425 -3.874 29.073 1.00 20.16 234 LYS A C 1
ATOM 1476 O O . LYS A 1 185 ? 31.492 -3.435 30.226 1.00 21.63 234 LYS A O 1
ATOM 1487 N N . GLN A 1 186 ? 31.772 -3.172 27.989 1.00 18.80 235 GLN A N 1
ATOM 1488 C CA . GLN A 1 186 ? 32.473 -1.884 28.061 1.00 18.36 235 GLN A CA 1
ATOM 1489 C C . GLN A 1 186 ? 31.712 -0.637 27.605 1.00 17.90 235 GLN A C 1
ATOM 1490 O O . GLN A 1 186 ? 32.111 0.490 27.974 1.00 19.26 235 GLN A O 1
ATOM 1496 N N . ALA A 1 187 ? 30.626 -0.795 26.845 1.00 16.63 236 ALA A N 1
ATOM 1497 C CA . ALA A 1 187 ? 29.818 0.322 26.405 1.00 16.00 236 ALA A CA 1
ATOM 1498 C C . ALA A 1 187 ? 28.515 0.326 27.170 1.00 16.58 236 ALA A C 1
ATOM 1499 O O . ALA A 1 187 ? 28.075 -0.712 27.636 1.00 16.89 236 ALA A O 1
ATOM 1501 N N . VAL A 1 188 ? 27.921 1.517 27.297 1.00 16.57 237 VAL A N 1
ATOM 1502 C CA . VAL A 1 188 ? 26.592 1.609 27.840 1.00 17.81 237 VAL A CA 1
ATOM 1503 C C . VAL A 1 188 ? 25.556 1.752 26.735 1.00 17.57 237 VAL A C 1
ATOM 1504 O O . VAL A 1 188 ? 24.354 1.442 26.930 1.00 19.00 237 VAL A O 1
ATOM 1508 N N . GLY A 1 189 ? 25.981 2.184 25.567 1.00 16.58 238 GLY A N 1
ATOM 1509 C CA . GLY A 1 189 ? 25.029 2.429 24.469 1.00 16.27 238 GLY A CA 1
ATOM 1510 C C . GLY A 1 189 ? 25.673 3.074 23.301 1.00 14.99 238 GLY A C 1
ATOM 1511 O O . GLY A 1 189 ? 26.902 3.191 23.252 1.00 14.16 238 GLY A O 1
ATOM 1512 N N . ASP A 1 190 ? 24.855 3.452 22.333 1.00 14.52 239 ASP A N 1
ATOM 1513 C CA . ASP A 1 190 ? 25.339 4.070 21.084 1.00 13.82 239 ASP A CA 1
ATOM 1514 C C . ASP A 1 190 ? 24.477 5.284 20.775 1.00 13.85 239 ASP A C 1
ATOM 1515 O O . ASP A 1 190 ? 23.306 5.318 21.146 1.00 13.93 239 ASP A O 1
ATOM 1520 N N . ILE A 1 191 ? 25.045 6.304 20.118 1.00 13.58 240 ILE A N 1
ATOM 1521 C CA . ILE A 1 191 ? 24.312 7.319 19.413 1.00 14.10 240 ILE A CA 1
ATOM 1522 C C . ILE A 1 191 ? 24.752 7.220 17.987 1.00 13.67 240 ILE A C 1
ATOM 1523 O O . ILE A 1 191 ? 25.959 7.223 17.694 1.00 13.27 240 ILE A O 1
ATOM 1528 N N . CYS A 1 192 ? 23.799 7.107 17.081 1.00 13.52 241 CYS A N 1
ATOM 1529 C CA . CYS A 1 192 ? 24.128 6.948 15.666 1.00 13.93 241 CYS A CA 1
ATOM 1530 C C . CYS A 1 192 ? 25.188 5.861 15.476 1.00 13.46 241 CYS A C 1
ATOM 1531 O O . CYS A 1 192 ? 26.109 6.005 14.624 1.00 13.75 241 CYS A O 1
ATOM 1534 N N . SER A 1 193 ? 25.033 4.763 16.221 1.00 12.96 242 SER A N 1
ATOM 1535 C CA . SER A 1 193 ? 25.845 3.556 16.024 1.00 13.22 242 SER A CA 1
ATOM 1536 C C . SER A 1 193 ? 27.314 3.723 16.414 1.00 13.19 242 SER A C 1
ATOM 1537 O O . SER A 1 193 ? 28.122 2.841 16.141 1.00 13.98 242 SER A O 1
ATOM 1540 N N . ARG A 1 194 ? 27.626 4.781 17.168 1.00 13.09 243 ARG A N 1
ATOM 1541 C CA . ARG A 1 194 ? 28.953 4.973 17.782 1.00 12.91 243 ARG A CA 1
ATOM 1542 C C . ARG A 1 194 ? 28.829 4.741 19.284 1.00 12.85 243 ARG A C 1
ATOM 1543 O O . ARG A 1 194 ? 27.945 5.300 19.952 1.00 12.98 243 ARG A O 1
ATOM 1551 N N . PHE A 1 195 ? 29.671 3.861 19.789 1.00 12.99 244 PHE A N 1
ATOM 1552 C CA . PHE A 1 195 ? 29.526 3.311 21.128 1.00 13.37 244 PHE A CA 1
ATOM 1553 C C . PHE A 1 195 ? 30.350 4.092 22.134 1.00 14.15 244 PHE A C 1
ATOM 1554 O O . PHE A 1 195 ? 31.559 4.334 21.939 1.00 14.60 244 PHE A O 1
ATOM 1562 N N . PHE A 1 196 ? 29.721 4.421 23.240 1.00 14.61 245 PHE A N 1
ATOM 1563 C CA . PHE A 1 196 ? 30.377 5.155 24.332 1.00 15.18 245 PHE A CA 1
ATOM 1564 C C . PHE A 1 196 ? 30.111 4.503 25.673 1.00 15.51 245 PHE A C 1
ATOM 1565 O O . PHE A 1 196 ? 29.220 3.645 25.817 1.00 14.64 245 PHE A O 1
ATOM 1573 N N . ASP A 1 197 ? 30.958 4.864 26.629 1.00 16.13 246 ASP A N 1
ATOM 1574 C CA . ASP A 1 197 ? 30.905 4.376 27.986 1.00 17.54 246 ASP A CA 1
ATOM 1575 C C . ASP A 1 197 ? 30.106 5.287 28.899 1.00 18.72 246 ASP A C 1
ATOM 1576 O O . ASP A 1 197 ? 29.452 6.242 28.468 1.00 18.36 246 ASP A O 1
ATOM 1581 N N . ALA A 1 198 ? 30.150 5.013 30.192 1.00 20.39 247 ALA A N 1
ATOM 1582 C CA . ALA A 1 198 ? 29.347 5.746 31.142 1.00 22.63 247 ALA A CA 1
ATOM 1583 C C . ALA A 1 198 ? 29.745 7.224 31.258 1.00 23.70 247 ALA A C 1
ATOM 1584 O O . ALA A 1 198 ? 28.975 8.060 31.761 1.00 25.52 247 ALA A O 1
ATOM 1586 N N . LYS A 1 199 ? 30.955 7.555 30.848 1.00 25.07 248 LYS A N 1
ATOM 1587 C CA A LYS A 1 199 ? 31.392 8.946 30.888 0.50 26.22 248 LYS A CA 1
ATOM 1588 C CA B LYS A 1 199 ? 31.438 8.944 30.864 0.50 26.04 248 LYS A CA 1
ATOM 1589 C C . LYS A 1 199 ? 31.221 9.648 29.521 1.00 25.26 248 LYS A C 1
ATOM 1590 O O . LYS A 1 199 ? 31.589 10.822 29.353 1.00 26.61 248 LYS A O 1
ATOM 1601 N N . GLY A 1 200 ? 30.647 8.945 28.545 1.00 22.53 249 GLY A N 1
ATOM 1602 C CA . GLY A 1 200 ? 30.483 9.473 27.208 1.00 21.31 249 GLY A CA 1
ATOM 1603 C C . GLY A 1 200 ? 31.686 9.338 26.302 1.00 20.46 249 GLY A C 1
ATOM 1604 O O . GLY A 1 200 ? 31.684 9.898 25.210 1.00 20.10 249 GLY A O 1
ATOM 1605 N N . ASN A 1 201 ? 32.708 8.615 26.741 1.00 19.89 250 ASN A N 1
ATOM 1606 C CA . ASN A 1 201 ? 33.927 8.494 25.961 1.00 20.47 250 ASN A CA 1
ATOM 1607 C C . ASN A 1 201 ? 33.744 7.353 24.966 1.00 18.99 250 ASN A C 1
ATOM 1608 O O . ASN A 1 201 ? 33.051 6.355 25.255 1.00 18.60 250 ASN A O 1
ATOM 1613 N N . ILE A 1 202 ? 34.372 7.497 23.812 1.00 18.75 251 ILE A N 1
ATOM 1614 C CA . ILE A 1 202 ? 34.298 6.444 22.779 1.00 17.98 251 ILE A CA 1
ATOM 1615 C C . ILE A 1 202 ? 34.948 5.152 23.294 1.00 17.94 251 ILE A C 1
ATOM 1616 O O . ILE A 1 202 ? 36.115 5.146 23.701 1.00 18.02 251 ILE A O 1
ATOM 1621 N N . CYS A 1 203 ? 34.226 4.038 23.209 1.00 17.11 252 CYS A N 1
ATOM 1622 C CA A CYS A 1 203 ? 34.703 2.758 23.775 0.50 17.36 252 CYS A CA 1
ATOM 1623 C CA B CYS A 1 203 ? 34.645 2.786 23.777 0.50 17.66 252 CYS A CA 1
ATOM 1624 C C . CYS A 1 203 ? 35.893 2.197 23.056 1.00 17.26 252 CYS A C 1
ATOM 1625 O O . CYS A 1 203 ? 36.875 1.735 23.690 1.00 17.92 252 CYS A O 1
ATOM 1630 N N . SER A 1 204 ? 35.825 2.183 21.745 1.00 16.32 253 SER A N 1
ATOM 1631 C CA . SER A 1 204 ? 36.819 1.526 20.905 1.00 16.40 253 SER A CA 1
ATOM 1632 C C . SER A 1 204 ? 37.176 2.420 19.727 1.00 15.87 253 SER A C 1
ATOM 1633 O O . SER A 1 204 ? 36.323 2.609 18.810 1.00 16.06 253 SER A O 1
ATOM 1636 N N . SER A 1 205 ? 38.428 2.892 19.668 1.00 16.33 254 SER A N 1
ATOM 1637 C CA . SER A 1 205 ? 38.806 3.720 18.537 1.00 16.21 254 SER A CA 1
ATOM 1638 C C . SER A 1 205 ? 38.796 2.908 17.238 1.00 15.75 254 SER A C 1
ATOM 1639 O O . SER A 1 205 ? 38.456 3.423 16.167 1.00 15.30 254 SER A O 1
ATOM 1642 N N . ALA A 1 206 ? 39.100 1.613 17.348 1.00 15.87 255 ALA A N 1
ATOM 1643 C CA . ALA A 1 206 ? 39.109 0.755 16.184 1.00 15.95 255 ALA A CA 1
ATOM 1644 C C . ALA A 1 206 ? 37.718 0.596 15.563 1.00 15.31 255 ALA A C 1
ATOM 1645 O O . ALA A 1 206 ? 37.576 0.702 14.343 1.00 15.63 255 ALA A O 1
ATOM 1647 N N . ILE A 1 207 ? 36.703 0.355 16.391 1.00 14.91 256 ILE A N 1
ATOM 1648 C CA . ILE A 1 207 ? 35.373 0.169 15.870 1.00 14.39 256 ILE A CA 1
ATOM 1649 C C . ILE A 1 207 ? 34.853 1.516 15.364 1.00 14.05 256 ILE A C 1
ATOM 1650 O O . ILE A 1 207 ? 34.243 1.597 14.289 1.00 13.83 256 ILE A O 1
ATOM 1655 N N . ASN A 1 208 ? 35.161 2.581 16.108 1.00 13.87 257 ASN A N 1
ATOM 1656 C CA . ASN A 1 208 ? 34.747 3.922 15.680 1.00 14.40 257 ASN A CA 1
ATOM 1657 C C . ASN A 1 208 ? 35.339 4.325 14.314 1.00 14.95 257 ASN A C 1
ATOM 1658 O O . ASN A 1 208 ? 34.674 4.974 13.483 1.00 15.49 257 ASN A O 1
ATOM 1663 N N . ASP A 1 209 ? 36.558 3.891 14.066 1.00 15.51 258 ASP A N 1
ATOM 1664 C CA A ASP A 1 209 ? 37.263 4.160 12.800 0.50 16.32 258 ASP A CA 1
ATOM 1665 C CA B ASP A 1 209 ? 37.235 4.196 12.800 0.50 15.92 258 ASP A CA 1
ATOM 1666 C C . ASP A 1 209 ? 36.720 3.347 11.629 1.00 16.08 258 ASP A C 1
ATOM 1667 O O . ASP A 1 209 ? 37.098 3.596 10.485 1.00 16.79 258 ASP A O 1
ATOM 1676 N N . ARG A 1 210 ? 35.850 2.365 11.918 1.00 15.31 259 ARG A N 1
ATOM 1677 C CA . ARG A 1 210 ? 35.163 1.533 10.891 1.00 15.11 259 ARG A CA 1
ATOM 1678 C C . ARG A 1 210 ? 33.739 2.024 10.604 1.00 14.90 259 ARG A C 1
ATOM 1679 O O . ARG A 1 210 ? 33.034 1.423 9.861 1.00 14.45 259 ARG A O 1
ATOM 1687 N N . THR A 1 211 ? 33.389 3.182 11.140 1.00 14.40 260 THR A N 1
ATOM 1688 C CA . THR A 1 211 ? 32.012 3.639 11.140 1.00 14.41 260 THR A CA 1
ATOM 1689 C C . THR A 1 211 ? 31.879 4.890 10.288 1.00 14.70 260 THR A C 1
ATOM 1690 O O . THR A 1 211 ? 32.683 5.867 10.419 1.00 15.02 260 THR A O 1
ATOM 1694 N N . ILE A 1 212 ? 30.900 4.882 9.375 1.00 14.33 261 ILE A N 1
ATOM 1695 C CA . ILE A 1 212 ? 30.594 6.079 8.584 1.00 14.68 261 ILE A CA 1
ATOM 1696 C C . ILE A 1 212 ? 29.273 6.650 9.047 1.00 14.63 261 ILE A C 1
ATOM 1697 O O . ILE A 1 212 ? 28.269 5.966 8.991 1.00 14.49 261 ILE A O 1
ATOM 1702 N N . GLY A 1 213 ? 29.302 7.926 9.429 1.00 14.74 262 GLY A N 1
ATOM 1703 C CA . GLY A 1 213 ? 28.119 8.624 9.893 1.00 14.88 262 GLY A CA 1
ATOM 1704 C C . GLY A 1 213 ? 28.518 9.771 10.797 1.00 15.20 262 GLY A C 1
ATOM 1705 O O . GLY A 1 213 ? 29.716 9.981 11.090 1.00 15.02 262 GLY A O 1
ATOM 1706 N N . VAL A 1 214 ? 27.524 10.489 11.289 1.00 15.50 263 VAL A N 1
ATOM 1707 C CA . VAL A 1 214 ? 27.776 11.707 12.026 1.00 15.93 263 VAL A CA 1
ATOM 1708 C C . VAL A 1 214 ? 28.655 11.417 13.244 1.00 16.52 263 VAL A C 1
ATOM 1709 O O . VAL A 1 214 ? 28.372 10.480 13.996 1.00 15.91 263 VAL A O 1
ATOM 1713 N N . GLU A 1 215 ? 29.719 12.208 13.417 1.00 18.14 264 GLU A N 1
ATOM 1714 C CA A GLU A 1 215 ? 30.651 11.990 14.515 0.50 18.52 264 GLU A CA 1
ATOM 1715 C CA B GLU A 1 215 ? 30.624 11.971 14.523 0.50 19.01 264 GLU A CA 1
ATOM 1716 C C . GLU A 1 215 ? 30.045 12.603 15.761 1.00 18.71 264 GLU A C 1
ATOM 1717 O O . GLU A 1 215 ? 29.386 13.637 15.701 1.00 19.48 264 GLU A O 1
ATOM 1728 N N . LEU A 1 216 ? 30.264 11.960 16.903 1.00 19.62 265 LEU A N 1
ATOM 1729 C CA . LEU A 1 216 ? 29.622 12.440 18.112 1.00 20.06 265 LEU A CA 1
ATOM 1730 C C . LEU A 1 216 ? 30.002 13.850 18.479 1.00 20.37 265 LEU A C 1
ATOM 1731 O O . LEU A 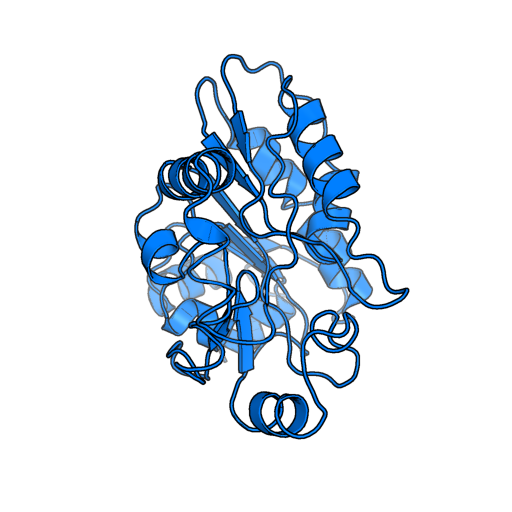1 216 ? 29.142 14.609 18.888 1.00 20.36 265 LEU A O 1
ATOM 1736 N N . GLN A 1 217 ? 31.260 14.225 18.298 1.00 21.82 266 GLN A N 1
ATOM 1737 C CA . GLN A 1 217 ? 31.645 15.581 18.622 1.00 24.66 266 GLN A CA 1
ATOM 1738 C C . GLN A 1 217 ? 30.936 16.596 17.721 1.00 23.49 266 GLN A C 1
ATOM 1739 O O . GLN A 1 217 ? 30.728 17.734 18.136 1.00 25.62 266 GLN A O 1
ATOM 1745 N N . ASP A 1 218 ? 30.525 16.191 16.511 1.00 23.02 267 ASP A N 1
ATOM 1746 C CA . ASP A 1 218 ? 29.817 17.112 15.614 1.00 22.59 267 ASP A CA 1
ATOM 1747 C C . ASP A 1 218 ? 28.383 17.405 16.120 1.00 21.71 267 ASP A C 1
ATOM 1748 O O . ASP A 1 218 ? 27.832 18.450 15.844 1.00 22.72 267 ASP A O 1
ATOM 1753 N N . LEU A 1 219 ? 27.792 16.471 16.858 1.00 20.89 268 LEU A N 1
ATOM 1754 C CA . LEU A 1 219 ? 26.465 16.722 17.428 1.00 20.18 268 LEU A CA 1
ATOM 1755 C C . LEU A 1 219 ? 26.472 17.895 18.412 1.00 22.30 268 LEU A C 1
ATOM 1756 O O . LEU A 1 219 ? 25.493 18.638 18.515 1.00 22.83 268 LEU A O 1
ATOM 1761 N N . ARG A 1 220 ? 27.584 18.071 19.101 1.00 23.26 269 ARG A N 1
ATOM 1762 C CA . ARG A 1 220 ? 27.706 19.133 20.083 1.00 25.14 269 ARG A CA 1
ATOM 1763 C C . ARG A 1 220 ? 27.631 20.531 19.468 1.00 27.01 269 ARG A C 1
ATOM 1764 O O . ARG A 1 220 ? 27.431 21.491 20.184 1.00 29.11 269 ARG A O 1
ATOM 1772 N N . LEU A 1 221 ? 27.856 20.649 18.171 1.00 26.11 270 LEU A N 1
ATOM 1773 C CA . LEU A 1 221 ? 27.917 21.943 17.524 1.00 28.51 270 LEU A CA 1
ATOM 1774 C C . LEU A 1 221 ? 26.558 22.437 17.006 1.00 28.26 270 LEU A C 1
ATOM 1775 O O . LEU A 1 221 ? 26.438 23.587 16.601 1.00 29.96 270 LEU A O 1
ATOM 1780 N N . LYS A 1 222 ? 25.525 21.602 17.059 1.00 24.23 271 LYS A N 1
ATOM 1781 C CA . LYS A 1 222 ? 24.295 21.914 16.343 1.00 23.96 271 LYS A CA 1
ATOM 1782 C C . LYS A 1 222 ? 23.355 22.766 17.171 1.00 24.45 271 LYS A C 1
ATOM 1783 O O . LYS A 1 222 ? 23.331 22.645 18.392 1.00 24.78 271 LYS A O 1
ATOM 1789 N N . GLU A 1 223 ? 22.552 23.564 16.475 1.00 25.83 272 GLU A N 1
ATOM 1790 C CA . GLU A 1 223 ? 21.490 24.382 17.084 1.00 27.97 272 GLU A CA 1
ATOM 1791 C C . GLU A 1 223 ? 20.575 23.505 17.944 1.00 26.15 272 GLU A C 1
ATOM 1792 O O . GLU A 1 223 ? 20.237 23.848 19.089 1.00 26.00 272 GLU A O 1
ATOM 1798 N N . ARG A 1 224 ? 20.180 22.361 17.385 1.00 23.84 273 ARG A N 1
ATOM 1799 C CA . ARG A 1 224 ? 19.441 21.346 18.122 1.00 22.29 273 ARG A CA 1
ATOM 1800 C C . ARG A 1 224 ? 19.914 19.907 17.862 1.00 20.14 273 ARG A C 1
ATOM 1801 O O . ARG A 1 224 ? 19.797 19.390 16.726 1.00 20.23 273 ARG A O 1
ATOM 1809 N N . SER A 1 225 ? 20.428 19.289 18.916 1.00 19.02 274 SER A N 1
ATOM 1810 C CA A SER A 1 225 ? 20.749 17.874 18.945 0.25 17.70 274 SER A CA 1
ATOM 1811 C CA B SER A 1 225 ? 20.707 17.868 18.908 0.25 17.76 274 SER A CA 1
ATOM 1812 C CA C SER A 1 225 ? 20.719 17.860 18.924 0.50 18.05 274 SER A CA 1
ATOM 1813 C C . SER A 1 225 ? 19.744 17.223 19.907 1.00 17.72 274 SER A C 1
ATOM 1814 O O . SER A 1 225 ? 19.869 17.375 21.136 1.00 17.89 274 SER A O 1
ATOM 1821 N N . ILE A 1 226 ? 18.758 16.541 19.346 1.00 17.09 275 ILE A N 1
ATOM 1822 C CA . ILE A 1 226 ? 17.590 16.063 20.068 1.00 16.67 275 ILE A CA 1
ATOM 1823 C C . ILE A 1 226 ? 17.704 14.582 20.334 1.00 16.21 275 ILE A C 1
ATOM 1824 O O . ILE A 1 226 ? 17.680 13.779 19.410 1.00 16.02 275 ILE A O 1
ATOM 1829 N N . LEU A 1 227 ? 17.772 14.250 21.617 1.00 15.91 276 LEU A N 1
ATOM 1830 C CA . LEU A 1 227 ? 17.747 12.886 22.079 1.00 15.57 276 LEU A CA 1
ATOM 1831 C C . LEU A 1 227 ? 16.362 12.487 22.603 1.00 16.12 276 LEU A C 1
ATOM 1832 O O . LEU A 1 227 ? 15.877 13.070 23.579 1.00 16.72 276 LEU A O 1
ATOM 1837 N N . VAL A 1 228 ? 15.735 11.545 21.968 1.00 15.60 277 VAL A N 1
ATOM 1838 C CA . VAL A 1 228 ? 14.466 10.966 22.431 1.00 16.57 277 VAL A CA 1
ATOM 1839 C C . VAL A 1 228 ? 14.720 9.562 22.946 1.00 16.78 277 VAL A C 1
ATOM 1840 O O . VAL A 1 228 ? 15.095 8.656 22.174 1.00 16.75 277 VAL A O 1
ATOM 1844 N N . ALA A 1 229 ? 14.516 9.329 24.247 1.00 15.38 278 ALA A N 1
ATOM 1845 C CA . ALA A 1 229 ? 14.851 8.005 24.853 1.00 14.85 278 ALA A CA 1
ATOM 1846 C C . ALA A 1 229 ? 14.291 7.895 26.237 1.00 15.79 278 ALA A C 1
ATOM 1847 O O . ALA A 1 229 ? 14.189 8.903 26.950 1.00 16.53 278 ALA A O 1
ATOM 1849 N N . GLY A 1 230 ? 13.921 6.669 26.619 1.00 16.22 279 GLY A N 1
ATOM 1850 C CA . GLY A 1 230 ? 13.419 6.388 27.960 1.00 16.85 279 GLY A CA 1
ATOM 1851 C C . GLY A 1 230 ? 13.296 4.892 28.182 1.00 17.15 279 GLY A C 1
ATOM 1852 O O . GLY A 1 230 ? 13.481 4.102 27.242 1.00 17.08 279 GLY A O 1
ATOM 1853 N N . GLY A 1 231 ? 12.973 4.520 29.419 1.00 18.02 280 GLY A N 1
ATOM 1854 C CA . GLY A 1 231 ? 12.850 3.116 29.828 1.00 19.27 280 GLY A CA 1
ATOM 1855 C C . GLY A 1 231 ? 14.008 2.735 30.713 1.00 19.36 280 GLY A C 1
ATOM 1856 O O . GLY A 1 231 ? 15.134 3.263 30.565 1.00 19.65 280 GLY A O 1
ATOM 1857 N N . SER A 1 232 ? 13.739 1.825 31.650 1.00 20.80 281 SER A N 1
ATOM 1858 C CA A SER A 1 232 ? 14.751 1.410 32.599 0.50 21.71 281 SER A CA 1
ATOM 1859 C CA B SER A 1 232 ? 14.745 1.381 32.596 0.50 21.63 281 SER A CA 1
ATOM 1860 C C . SER A 1 232 ? 15.971 0.880 31.836 1.00 20.70 281 SER A C 1
ATOM 1861 O O . SER A 1 232 ? 17.127 1.112 32.257 1.00 21.00 281 SER A O 1
ATOM 1866 N N . ARG A 1 233 ? 15.736 0.205 30.700 1.00 20.63 282 ARG A N 1
ATOM 1867 C CA . ARG A 1 233 ? 16.848 -0.375 29.922 1.00 20.55 282 ARG A CA 1
ATOM 1868 C C . ARG A 1 233 ? 17.761 0.682 29.297 1.00 18.72 282 ARG A C 1
ATOM 1869 O O . ARG A 1 233 ? 18.846 0.343 28.803 1.00 18.54 282 ARG A O 1
ATOM 1877 N N . LYS A 1 234 ? 17.324 1.948 29.245 1.00 17.51 283 LYS A N 1
ATOM 1878 C CA . LYS A 1 234 ? 18.108 3.023 28.655 1.00 16.34 283 LYS A CA 1
ATOM 1879 C C . LYS A 1 234 ? 18.634 4.053 29.669 1.00 16.53 283 LYS A C 1
ATOM 1880 O O . LYS A 1 234 ? 19.263 5.026 29.268 1.00 16.76 283 LYS A O 1
ATOM 1886 N N . VAL A 1 235 ? 18.425 3.843 30.976 1.00 17.42 284 VAL A N 1
ATOM 1887 C CA . VAL A 1 235 ? 18.879 4.809 31.959 1.00 17.98 284 VAL A CA 1
ATOM 1888 C C . VAL A 1 235 ? 20.382 5.035 31.876 1.00 18.51 284 VAL A C 1
ATOM 1889 O O . VAL A 1 235 ? 20.875 6.173 31.808 1.00 18.40 284 VAL A O 1
ATOM 1893 N N . SER A 1 236 ? 21.133 3.955 31.913 1.00 18.79 285 SER A N 1
ATOM 1894 C CA . SER A 1 236 ? 22.595 4.120 31.850 1.00 19.49 285 SER A CA 1
ATOM 1895 C C . SER A 1 236 ? 23.070 4.696 30.522 1.00 18.02 285 SER A C 1
ATOM 1896 O O . SER A 1 236 ? 24.031 5.484 30.472 1.00 18.24 285 SER A O 1
ATOM 1899 N N . SER A 1 237 ? 22.449 4.275 29.428 1.00 17.10 286 SER A N 1
ATOM 1900 C CA A SER A 1 237 ? 22.786 4.790 28.102 0.50 16.21 286 SER A CA 1
ATOM 1901 C CA B SER A 1 237 ? 22.804 4.786 28.107 0.50 16.31 286 SER A CA 1
ATOM 1902 C C . SER A 1 237 ? 22.563 6.304 28.034 1.00 15.95 286 SER A C 1
ATOM 1903 O O . SER A 1 237 ? 23.396 7.065 27.533 1.00 15.56 286 SER A O 1
ATOM 1908 N N . ILE A 1 238 ? 21.394 6.738 28.491 1.00 15.75 287 ILE A N 1
ATOM 1909 C CA . ILE A 1 238 ? 21.081 8.172 28.521 1.00 15.96 287 ILE A CA 1
ATOM 1910 C C . ILE A 1 238 ? 22.072 8.954 29.374 1.00 16.68 287 ILE A C 1
ATOM 1911 O O . ILE A 1 238 ? 22.541 10.018 28.959 1.00 16.22 287 ILE A O 1
ATOM 1916 N N . HIS A 1 239 ? 22.387 8.449 30.554 1.00 17.53 288 HIS A N 1
ATOM 1917 C CA . HIS A 1 239 ? 23.327 9.087 31.429 1.00 19.18 288 HIS A CA 1
ATOM 1918 C C . HIS A 1 239 ? 24.679 9.288 30.734 1.00 18.28 288 HIS A C 1
ATOM 1919 O O . HIS A 1 239 ? 25.239 10.378 30.758 1.00 18.29 288 HIS A O 1
ATOM 1926 N N . GLY A 1 240 ? 25.145 8.258 30.035 1.00 17.48 289 GLY A N 1
ATOM 1927 C CA . GLY A 1 240 ? 26.399 8.375 29.278 1.00 17.84 289 GLY A CA 1
ATOM 1928 C C . GLY A 1 240 ? 26.325 9.433 28.190 1.00 17.44 289 GLY A C 1
ATOM 1929 O O . GLY A 1 240 ? 27.227 10.248 28.032 1.00 17.68 289 GLY A O 1
ATOM 1930 N N . ALA A 1 241 ? 25.219 9.434 27.449 1.00 16.73 290 ALA A N 1
ATOM 1931 C CA . ALA A 1 241 ? 25.028 10.353 26.380 1.00 16.89 290 ALA A CA 1
ATOM 1932 C C . ALA A 1 241 ? 25.033 11.784 26.871 1.00 17.86 290 ALA A C 1
ATOM 1933 O O . ALA A 1 241 ? 25.641 12.660 26.245 1.00 18.40 290 ALA A O 1
ATOM 1935 N N . LEU A 1 242 ? 24.334 12.021 27.976 1.00 18.26 291 LEU A N 1
ATOM 1936 C CA . LEU A 1 242 ? 24.247 13.380 28.535 1.00 19.54 291 LEU A CA 1
ATOM 1937 C C . LEU A 1 242 ? 25.557 13.792 29.163 1.00 20.22 291 LEU A C 1
ATOM 1938 O O . LEU A 1 242 ? 25.941 14.971 29.120 1.00 21.41 291 LEU A O 1
ATOM 1943 N N . THR A 1 243 ? 26.234 12.857 29.811 1.00 19.15 292 THR A N 1
ATOM 1944 C CA . THR A 1 243 ? 27.546 13.141 30.358 1.00 20.13 292 THR A CA 1
ATOM 1945 C C . THR A 1 243 ? 28.521 13.553 29.234 1.00 20.02 292 THR A C 1
ATOM 1946 O O . THR A 1 243 ? 29.364 14.414 29.440 1.00 21.71 292 THR A O 1
ATOM 1950 N N . GLY A 1 244 ? 28.413 12.943 28.066 1.00 19.25 293 GLY A N 1
ATOM 1951 C CA . GLY A 1 244 ? 29.224 13.343 26.913 1.00 19.05 293 GLY A CA 1
ATOM 1952 C C . GLY A 1 244 ? 28.778 14.606 26.218 1.00 19.67 293 GLY A C 1
ATOM 1953 O O . GLY A 1 244 ? 29.423 15.036 25.259 1.00 20.10 293 GLY A O 1
ATOM 1954 N N . LYS A 1 245 ? 27.660 15.170 26.665 1.00 20.06 294 LYS A N 1
ATOM 1955 C CA . LYS A 1 245 ? 27.105 16.412 26.117 1.00 22.25 294 LYS A CA 1
ATOM 1956 C C . LYS A 1 245 ? 26.761 16.329 24.609 1.00 21.53 294 LYS A C 1
ATOM 1957 O O . LYS A 1 245 ? 26.932 17.311 23.844 1.00 21.81 294 LYS A O 1
ATOM 1963 N N . 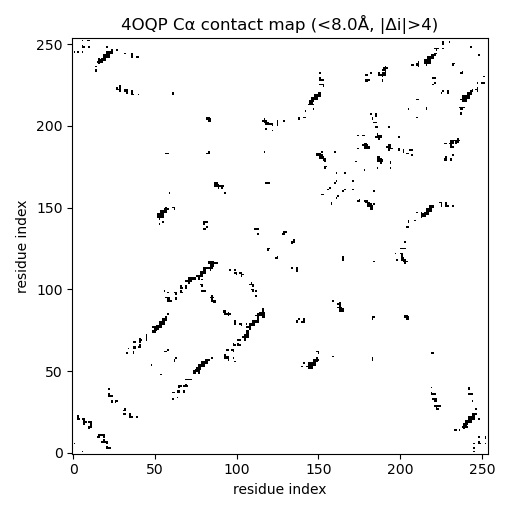TYR A 1 246 ? 26.258 15.162 24.199 1.00 19.88 295 TYR A N 1
ATOM 1964 C CA . TYR A 1 246 ? 25.943 14.916 22.804 1.00 19.58 295 TYR A CA 1
ATOM 1965 C C . TYR A 1 246 ? 24.582 15.463 22.390 1.00 20.71 295 TYR A C 1
ATOM 1966 O O . TYR A 1 246 ? 24.287 15.518 21.203 1.00 23.13 295 TYR A O 1
ATOM 1975 N N . ALA A 1 247 ? 23.741 15.834 23.351 1.00 20.06 296 ALA A N 1
ATOM 1976 C CA . ALA A 1 247 ? 22.441 16.385 23.007 1.00 19.58 296 ALA A CA 1
ATOM 1977 C C . ALA A 1 247 ? 22.217 17.637 23.823 1.00 20.63 296 ALA A C 1
ATOM 1978 O O . ALA A 1 247 ? 22.693 17.731 24.958 1.00 23.30 296 ALA A O 1
ATOM 1980 N N . ASN A 1 248 ? 21.559 18.626 23.232 1.00 20.27 297 ASN A N 1
ATOM 1981 C CA . ASN A 1 248 ? 21.147 19.792 23.992 1.00 20.97 297 ASN A CA 1
ATOM 1982 C C . ASN A 1 248 ? 19.639 19.859 24.222 1.00 20.53 297 ASN A C 1
ATOM 1983 O O . ASN A 1 248 ? 19.177 20.693 25.001 1.00 22.18 297 ASN A O 1
ATOM 1988 N N . VAL A 1 249 ? 18.893 18.944 23.593 1.00 19.44 298 VAL A N 1
ATOM 1989 C CA . VAL A 1 249 ? 17.473 18.819 23.827 1.00 19.37 298 VAL A CA 1
ATOM 1990 C C . VAL A 1 249 ? 17.164 17.343 24.184 1.00 18.10 298 VAL A C 1
ATOM 1991 O O . VAL A 1 249 ? 17.542 16.449 23.437 1.00 17.43 298 VAL A O 1
ATOM 1995 N N . LEU A 1 250 ? 16.499 17.126 25.315 1.00 18.46 299 LEU A N 1
ATOM 1996 C CA . LEU A 1 250 ? 16.158 15.766 25.781 1.00 17.71 299 LEU A CA 1
ATOM 1997 C C . LEU A 1 250 ? 14.656 15.619 25.867 1.00 18.10 299 LEU A C 1
ATOM 1998 O O . LEU A 1 250 ? 14.004 16.505 26.401 1.00 19.27 299 LEU A O 1
ATOM 2003 N N . ILE A 1 251 ? 14.123 14.519 25.296 1.00 17.51 300 ILE A N 1
ATOM 2004 C CA . ILE A 1 251 ? 12.715 14.167 25.393 1.00 17.92 300 ILE A CA 1
ATOM 2005 C C . ILE A 1 251 ? 12.716 12.803 26.073 1.00 17.39 300 ILE A C 1
ATOM 2006 O O . ILE A 1 251 ? 13.264 11.831 25.541 1.00 17.05 300 ILE A O 1
ATOM 2011 N N . ILE A 1 252 ? 12.116 12.777 27.256 1.00 18.25 301 ILE A N 1
ATOM 2012 C CA . ILE A 1 252 ? 12.256 11.681 28.217 1.00 17.91 301 ILE A CA 1
ATOM 2013 C C . ILE A 1 252 ? 10.968 11.564 29.028 1.00 19.01 301 ILE A C 1
ATOM 2014 O O . ILE A 1 252 ? 10.241 12.546 29.178 1.00 19.57 301 ILE A O 1
ATOM 2019 N N . ASP A 1 253 ? 10.683 10.378 29.560 1.00 18.86 302 ASP A N 1
ATOM 2020 C CA . ASP A 1 253 ? 9.520 10.183 30.438 1.00 20.40 302 ASP A CA 1
ATOM 2021 C C . ASP A 1 253 ? 9.862 10.433 31.904 1.00 21.03 302 ASP A C 1
ATOM 2022 O O . ASP A 1 253 ? 11.019 10.503 32.276 1.00 20.15 302 ASP A O 1
ATOM 2027 N N . GLN A 1 254 ? 8.845 10.563 32.765 1.00 22.71 303 GLN A N 1
ATOM 2028 C CA . GLN A 1 254 ? 9.102 10.939 34.149 1.00 23.79 303 GLN A CA 1
ATOM 2029 C C . GLN A 1 254 ? 9.715 9.831 35.006 1.00 23.57 303 GLN A C 1
ATOM 2030 O O . GLN A 1 254 ? 10.397 10.116 35.964 1.00 25.01 303 GLN A O 1
ATOM 2036 N N . HIS A 1 255 ? 9.492 8.567 34.641 1.00 23.59 304 HIS A N 1
ATOM 2037 C CA . HIS A 1 255 ? 10.104 7.439 35.365 1.00 23.29 304 HIS A CA 1
ATOM 2038 C C . HIS A 1 255 ? 11.619 7.494 35.165 1.00 22.16 304 HIS A C 1
ATOM 2039 O O . HIS A 1 255 ? 12.400 7.511 36.117 1.00 22.88 304 HIS A O 1
ATOM 2046 N N . THR A 1 256 ? 12.011 7.558 33.903 1.00 21.75 305 THR A N 1
ATOM 2047 C CA . THR A 1 256 ? 13.421 7.592 33.541 1.00 20.69 305 THR A CA 1
ATOM 2048 C C . THR A 1 256 ? 14.071 8.886 34.050 1.00 21.28 305 THR A C 1
ATOM 2049 O O . THR A 1 256 ? 15.191 8.851 34.566 1.00 21.61 305 THR A O 1
ATOM 2053 N N . ALA A 1 257 ? 13.352 10.016 33.957 1.00 21.90 306 ALA A N 1
ATOM 2054 C CA . ALA A 1 257 ? 13.862 11.287 34.486 1.00 23.23 306 ALA A CA 1
ATOM 2055 C C . ALA A 1 257 ? 14.191 11.180 35.979 1.00 24.43 306 ALA A C 1
ATOM 2056 O O . ALA A 1 257 ? 15.257 11.599 36.421 1.00 24.75 306 ALA A O 1
ATOM 2058 N N . ARG A 1 258 ? 13.285 10.578 36.751 1.00 25.41 307 ARG A N 1
ATOM 2059 C CA . ARG A 1 258 ? 13.472 10.400 38.191 1.00 28.00 307 ARG A CA 1
ATOM 2060 C C . ARG A 1 258 ? 14.672 9.521 38.483 1.00 27.72 307 ARG A C 1
ATOM 2061 O O . ARG A 1 258 ? 15.491 9.838 39.357 1.00 28.63 307 ARG A O 1
ATOM 2069 N N . ALA A 1 259 ? 14.809 8.438 37.715 1.00 27.31 308 ALA A N 1
ATOM 2070 C CA . ALA A 1 259 ? 15.954 7.543 37.845 1.00 27.57 308 ALA A CA 1
ATOM 2071 C C . ALA A 1 259 ? 17.287 8.282 37.613 1.00 28.07 308 ALA A C 1
ATOM 2072 O O . ALA A 1 259 ? 18.269 8.044 38.351 1.00 29.58 308 ALA A O 1
ATOM 2074 N N . LEU A 1 260 ? 17.329 9.191 36.639 1.00 27.07 309 LEU A N 1
ATOM 2075 C CA . LEU A 1 260 ? 18.547 9.958 36.366 1.00 28.04 309 LEU A CA 1
ATOM 2076 C C . LEU A 1 260 ? 18.832 10.979 37.475 1.00 31.63 309 LEU A C 1
ATOM 2077 O O . LEU A 1 260 ? 19.980 11.165 37.853 1.00 33.82 309 LEU A O 1
ATOM 2082 N N . VAL A 1 261 ? 17.800 11.612 38.016 1.00 32.97 310 VAL A N 1
ATOM 2083 C CA . VAL A 1 261 ? 17.991 12.600 39.070 1.00 36.57 310 VAL A CA 1
ATOM 2084 C C . VAL A 1 261 ? 18.415 11.883 40.339 1.00 39.61 310 VAL A C 1
ATOM 2085 O O . VAL A 1 261 ? 19.305 12.343 41.044 1.00 42.58 310 VAL A O 1
ATOM 2089 N N . ASN A 1 262 ? 17.789 10.749 40.626 1.00 41.16 311 ASN A N 1
ATOM 2090 C CA . ASN A 1 262 ? 18.149 9.963 41.806 1.00 45.50 311 ASN A CA 1
ATOM 2091 C C . ASN A 1 262 ? 19.519 9.287 41.731 1.00 48.54 311 ASN A C 1
ATOM 2092 O O . ASN A 1 262 ? 20.133 9.059 42.785 1.00 52.30 311 ASN A O 1
#

InterPro domains:
  IPR007324 Sugar-binding domain, putative [PF04198] (57-311)
  IPR013324 RNA polymerase sigma factor, region 3/4-like [SSF88659] (13-47)
  IPR037171 NagB/RpiA transferase-like [SSF100950] (56-311)
  IPR051054 Bacterial SorC Transcriptional Regulators [PTHR34294] (2-311)

Nearest PDB structures (foldseek):
  4oqp-assembly1_A  TM=1.004E+00  e=6.829E-56  Bacillus subtilis subsp. subtilis str. 168
  8r7y-assembly2_D  TM=9.625E-01  e=8.840E-48  Bacillus subtilis subsp. subtilis str. 168
  3nze-assembly3_A-2  TM=9.147E-01  e=9.167E-25  Paenarthrobacter aurescens TC1
  3efb-assembly1_D  TM=8.906E-01  e=3.796E-23  Shigella flexneri 2a str. 2457T
  3efb-assembly2_B  TM=8.801E-01  e=3.771E-22  Shigella flexneri 2a str. 2457T

Organism: Bacillus subtilis (strain 168) (NCBI:txid224308)

GO terms:
  GO:0042802 identical protein binding (F, IPI)

B-factor: mean 24.6, std 10.32, range [12.85, 115.61]